Protein AF-A0A6L6LSS6-F1 (afdb_monomer_lite)

Sequence (219 aa):
MSYGFSMAFTPCNSFERALMIGAQCSDLLRKPENTKHLINDNLIFLPSLRYHDDVNPFSDGNWLHRFFTMRFVYWDSQKILGLVIDNPEANGLGEFFDHSIYFQNSTDQDYDIDVWPTSCPWFSEIVANHSSITVQGLLKKERWNGTTAKDMEENFLYYVRSDIYGDVYSGLCLNNWLYGEEDRTFRRFSMAALQSTEDLMMAERLARSMCREIEKPIS

pLDDT: mean 88.24, std 8.99, range [43.19, 97.81]

Organism: NCBI:txid1550024

Radius of gyration: 21.09 Å; chains: 1; bounding box: 54×42×57 Å

Structure (mmCIF, N/CA/C/O backbone):
data_AF-A0A6L6LSS6-F1
#
_entry.id   AF-A0A6L6LSS6-F1
#
loop_
_atom_site.group_PDB
_atom_site.id
_atom_site.type_symbol
_atom_site.label_atom_id
_atom_site.label_alt_id
_atom_site.label_comp_id
_atom_site.label_asym_id
_atom_site.label_entity_id
_atom_site.label_seq_id
_atom_site.pdbx_PDB_ins_code
_atom_site.Cartn_x
_atom_site.Cartn_y
_atom_site.Cartn_z
_atom_site.occupancy
_atom_site.B_iso_or_equiv
_atom_site.auth_seq_id
_atom_site.auth_comp_id
_atom_site.auth_asym_id
_atom_site.auth_atom_id
_atom_site.pdbx_PDB_model_num
ATOM 1 N N . MET A 1 1 ? 13.979 0.925 17.193 1.00 50.22 1 MET A N 1
ATOM 2 C CA . MET A 1 1 ? 13.982 1.579 15.867 1.00 50.22 1 MET A CA 1
ATOM 3 C C . MET A 1 1 ? 12.536 1.732 15.455 1.00 50.22 1 MET A C 1
ATOM 5 O O . MET A 1 1 ? 11.821 0.739 15.516 1.00 50.22 1 MET A O 1
ATOM 9 N N . SER A 1 2 ? 12.096 2.949 15.139 1.00 59.62 2 SER A N 1
ATOM 10 C CA . SER A 1 2 ? 10.761 3.161 14.589 1.00 59.62 2 SER A CA 1
ATOM 11 C C . SER A 1 2 ? 10.812 2.902 13.083 1.00 59.62 2 SER A C 1
ATOM 13 O O . SER A 1 2 ? 11.746 3.334 12.409 1.00 59.62 2 SER A O 1
ATOM 15 N N . TYR A 1 3 ? 9.851 2.144 12.573 1.00 79.06 3 TYR A N 1
ATOM 16 C CA . TYR A 1 3 ? 9.722 1.853 11.150 1.00 79.06 3 TYR A CA 1
ATOM 17 C C . TYR A 1 3 ? 8.477 2.562 10.641 1.00 79.06 3 TYR A C 1
ATOM 19 O O . TYR A 1 3 ? 7.406 2.429 11.237 1.00 79.06 3 TYR A O 1
ATOM 27 N N . GLY A 1 4 ? 8.662 3.338 9.578 1.00 85.88 4 GLY A N 1
ATOM 28 C CA . GLY A 1 4 ? 7.610 4.066 8.891 1.00 85.88 4 GLY A CA 1
ATOM 29 C C . GLY A 1 4 ? 7.465 3.584 7.454 1.00 85.88 4 GLY A C 1
ATOM 30 O O . GLY A 1 4 ? 8.465 3.242 6.820 1.00 85.88 4 GLY A O 1
ATOM 31 N N . PHE A 1 5 ? 6.241 3.535 6.946 1.00 91.81 5 PHE A N 1
ATOM 32 C CA . PHE A 1 5 ? 5.959 3.222 5.548 1.00 91.81 5 PHE A CA 1
ATOM 33 C C . PHE A 1 5 ? 4.662 3.887 5.105 1.00 91.81 5 PHE A C 1
ATOM 35 O O . PHE A 1 5 ? 3.740 4.027 5.902 1.00 91.81 5 PHE A O 1
ATOM 42 N N . SER A 1 6 ? 4.566 4.238 3.827 1.00 93.75 6 SER A N 1
ATOM 43 C CA . SER A 1 6 ? 3.328 4.752 3.245 1.00 93.75 6 SER A CA 1
ATOM 44 C C . SER A 1 6 ? 2.601 3.666 2.464 1.00 93.75 6 SER A C 1
ATOM 46 O O . SER A 1 6 ? 3.221 2.840 1.783 1.00 93.75 6 SER A O 1
ATOM 48 N N . MET A 1 7 ? 1.278 3.659 2.565 1.00 95.81 7 MET A N 1
ATOM 49 C CA . MET A 1 7 ? 0.423 2.739 1.831 1.00 95.81 7 MET A CA 1
ATOM 50 C C . MET A 1 7 ? -0.835 3.451 1.348 1.00 95.81 7 MET A C 1
ATOM 52 O O . MET A 1 7 ? -1.498 4.136 2.123 1.00 95.81 7 MET A O 1
ATOM 56 N N . ALA A 1 8 ? -1.173 3.263 0.078 1.00 96.25 8 ALA A N 1
ATOM 57 C CA . ALA A 1 8 ? -2.439 3.707 -0.487 1.00 96.25 8 ALA A CA 1
ATOM 58 C C . ALA A 1 8 ? -3.427 2.540 -0.549 1.00 96.25 8 ALA A C 1
ATOM 60 O O . ALA A 1 8 ? -3.018 1.394 -0.753 1.00 96.25 8 ALA A O 1
ATOM 61 N N . PHE A 1 9 ? -4.722 2.826 -0.403 1.00 96.50 9 PHE A N 1
ATOM 62 C CA . PHE A 1 9 ? -5.771 1.806 -0.357 1.00 96.50 9 PHE A CA 1
ATOM 63 C C . PHE A 1 9 ? -6.838 2.024 -1.420 1.00 96.50 9 PHE A C 1
ATOM 65 O O . PHE A 1 9 ? -7.148 3.152 -1.798 1.00 96.50 9 PHE A O 1
ATOM 72 N N . THR A 1 10 ? -7.425 0.922 -1.876 1.00 96.06 10 THR A N 1
ATOM 73 C CA . THR A 1 10 ? -8.558 0.929 -2.800 1.00 96.06 10 THR A CA 1
ATOM 74 C C . THR A 1 10 ? -9.500 -0.242 -2.497 1.00 96.06 10 THR A C 1
ATOM 76 O O . THR A 1 10 ? -9.030 -1.313 -2.080 1.00 96.06 10 THR A O 1
ATOM 79 N N . PRO A 1 11 ? -10.825 -0.088 -2.674 1.00 96.25 11 PRO A N 1
ATOM 80 C CA . PRO A 1 11 ? -11.763 -1.187 -2.486 1.00 96.25 11 PRO A CA 1
ATOM 81 C C . PRO A 1 11 ? -11.511 -2.301 -3.509 1.00 96.25 11 PRO A C 1
ATOM 83 O O . PRO A 1 11 ? -11.354 -2.069 -4.709 1.00 96.25 11 PRO A O 1
ATOM 86 N N . CYS A 1 12 ? -11.489 -3.545 -3.039 1.00 96.31 12 CYS A N 1
ATOM 87 C CA . CYS A 1 12 ? -11.184 -4.704 -3.862 1.00 96.31 12 CYS A CA 1
ATOM 88 C C . CYS A 1 12 ? -11.904 -5.968 -3.365 1.00 96.31 12 CYS A C 1
ATOM 90 O O . CYS A 1 12 ? -11.550 -6.583 -2.360 1.00 96.31 12 CYS A O 1
ATOM 92 N N . ASN A 1 13 ? -12.918 -6.401 -4.115 1.00 94.88 13 ASN A N 1
ATOM 93 C CA . ASN A 1 13 ? -13.834 -7.454 -3.663 1.00 94.88 13 ASN A CA 1
ATOM 94 C C . ASN A 1 13 ? -13.289 -8.886 -3.789 1.00 94.88 13 ASN A C 1
ATOM 96 O O . ASN A 1 13 ? -13.879 -9.813 -3.231 1.00 94.88 13 ASN A O 1
ATOM 100 N N . SER A 1 14 ? -12.195 -9.092 -4.524 1.00 96.81 14 SER A N 1
ATOM 101 C CA . SER A 1 14 ? -11.604 -10.419 -4.700 1.00 96.81 14 SER A CA 1
ATOM 102 C C . SER A 1 14 ? -10.109 -10.348 -4.992 1.00 96.81 14 SER A C 1
ATOM 104 O O . SER A 1 14 ? -9.596 -9.333 -5.472 1.00 96.81 14 SER A O 1
ATOM 106 N N . PHE A 1 15 ? -9.408 -11.455 -4.752 1.00 96.81 15 PHE A N 1
ATOM 107 C CA . PHE A 1 15 ? -7.982 -11.545 -5.049 1.00 96.81 15 PHE A CA 1
ATOM 108 C C . PHE A 1 15 ? -7.702 -11.478 -6.559 1.00 96.81 15 PHE A C 1
ATOM 110 O O . PHE A 1 15 ? -6.728 -10.867 -6.983 1.00 96.81 15 PHE A O 1
ATOM 117 N N . GLU A 1 16 ? -8.583 -12.023 -7.397 1.00 97.31 16 GLU A N 1
ATOM 118 C CA . GLU A 1 16 ? -8.488 -11.923 -8.857 1.00 97.31 16 GLU A CA 1
ATOM 119 C C . GLU A 1 16 ? -8.576 -10.465 -9.312 1.00 97.31 16 GLU A C 1
ATOM 121 O O . GLU A 1 16 ? -7.801 -10.031 -10.166 1.00 97.31 16 GLU A O 1
ATOM 126 N N . ARG A 1 17 ? -9.474 -9.675 -8.705 1.00 96.94 17 ARG A N 1
ATOM 127 C CA . ARG A 1 17 ? -9.537 -8.235 -8.966 1.00 96.94 17 ARG A CA 1
ATOM 128 C C . ARG A 1 17 ? -8.268 -7.529 -8.502 1.00 96.94 17 ARG A C 1
ATOM 130 O O . ARG A 1 17 ? -7.799 -6.655 -9.224 1.00 96.94 17 ARG A O 1
ATOM 137 N N . ALA A 1 18 ? -7.686 -7.935 -7.374 1.00 97.44 18 ALA A N 1
ATOM 138 C CA . ALA A 1 18 ? -6.421 -7.380 -6.899 1.00 97.44 18 ALA A CA 1
ATOM 139 C C . ALA A 1 18 ? -5.279 -7.627 -7.896 1.00 97.44 18 ALA A C 1
ATOM 141 O O . ALA A 1 18 ? -4.515 -6.711 -8.192 1.00 97.44 18 ALA A O 1
ATOM 142 N N . LEU A 1 19 ? -5.207 -8.830 -8.473 1.00 97.38 19 LEU A N 1
ATOM 143 C CA . LEU A 1 19 ? -4.235 -9.154 -9.517 1.00 97.38 19 LEU A CA 1
ATOM 144 C C . LEU A 1 19 ? -4.468 -8.332 -10.792 1.00 97.38 19 LEU A C 1
ATOM 146 O O . LEU A 1 19 ? -3.507 -7.836 -11.374 1.00 97.38 19 LEU A O 1
ATOM 150 N N . MET A 1 20 ? -5.725 -8.144 -11.208 1.00 96.88 20 MET A N 1
ATOM 151 C CA . MET A 1 20 ? -6.046 -7.292 -12.360 1.00 96.88 20 MET A CA 1
ATOM 152 C C . MET A 1 20 ? -5.626 -5.838 -12.131 1.00 96.88 20 MET A C 1
ATOM 154 O O . MET A 1 20 ? -5.004 -5.255 -13.012 1.00 96.88 20 MET A O 1
ATOM 158 N N . ILE A 1 21 ? -5.914 -5.269 -10.954 1.00 96.44 21 ILE A N 1
ATOM 159 C CA . ILE A 1 21 ? -5.475 -3.909 -10.601 1.00 96.44 21 ILE A CA 1
ATOM 160 C C . ILE A 1 21 ? -3.946 -3.834 -10.627 1.00 96.44 21 ILE A C 1
ATOM 162 O O . ILE A 1 21 ? -3.398 -2.940 -11.261 1.00 96.44 21 ILE A O 1
ATOM 166 N N . GLY A 1 22 ? -3.253 -4.804 -10.022 1.00 95.81 22 GLY A N 1
ATOM 167 C CA . GLY A 1 22 ? -1.791 -4.857 -10.045 1.00 95.81 22 GLY A CA 1
ATOM 168 C C . GLY A 1 22 ? -1.217 -4.855 -11.465 1.00 95.81 22 GLY A C 1
ATOM 169 O O . GLY A 1 22 ? -0.283 -4.106 -11.745 1.00 95.81 22 GLY A O 1
ATOM 170 N N . ALA A 1 23 ? -1.815 -5.626 -12.379 1.00 95.12 23 ALA A N 1
ATOM 171 C CA . ALA A 1 23 ? -1.394 -5.671 -13.777 1.00 95.12 23 ALA A CA 1
ATOM 172 C C . ALA A 1 23 ? -1.618 -4.322 -14.481 1.00 95.12 23 ALA A C 1
ATOM 174 O O . ALA A 1 23 ? -0.725 -3.835 -15.171 1.00 95.12 23 ALA A O 1
ATOM 175 N N . GLN A 1 24 ? -2.768 -3.681 -14.244 1.00 95.31 24 GLN A N 1
ATOM 176 C CA . GLN A 1 24 ? -3.072 -2.353 -14.785 1.00 95.31 24 GLN A CA 1
ATOM 177 C C . GLN A 1 24 ? -2.109 -1.282 -14.251 1.00 95.31 24 GLN A C 1
ATOM 179 O O . GLN A 1 24 ? -1.624 -0.456 -15.022 1.00 95.31 24 GLN A O 1
ATOM 184 N N . CYS A 1 25 ? -1.771 -1.313 -12.958 1.00 94.50 25 CYS A N 1
ATOM 185 C CA . CYS A 1 25 ? -0.764 -0.423 -12.381 1.00 94.50 25 CYS A CA 1
ATOM 186 C C . CYS A 1 25 ? 0.620 -0.648 -13.012 1.00 94.50 25 CYS A C 1
ATOM 188 O O . CYS A 1 25 ? 1.319 0.318 -13.312 1.00 94.50 25 CYS A O 1
ATOM 190 N N . SER A 1 26 ? 1.007 -1.904 -13.267 1.00 92.81 26 SER A N 1
ATOM 191 C CA . SER A 1 26 ? 2.261 -2.232 -13.961 1.00 92.81 26 SER A CA 1
ATOM 192 C C . SER A 1 26 ? 2.293 -1.665 -15.376 1.00 92.81 26 SER A C 1
ATOM 194 O O . SER A 1 26 ? 3.298 -1.076 -15.775 1.00 92.81 26 SER A O 1
ATOM 196 N N . ASP A 1 27 ? 1.190 -1.783 -16.115 1.00 92.25 27 ASP A N 1
ATOM 197 C CA . ASP A 1 27 ? 1.071 -1.211 -17.455 1.00 92.25 27 ASP A CA 1
ATOM 198 C C . ASP A 1 27 ? 1.152 0.318 -17.443 1.00 92.25 27 ASP A C 1
ATOM 200 O O . ASP A 1 27 ? 1.798 0.902 -18.315 1.00 92.25 27 ASP A O 1
ATOM 204 N N . LEU A 1 28 ? 0.546 0.972 -16.446 1.00 91.88 28 LEU A N 1
ATOM 205 C CA . LEU A 1 28 ? 0.633 2.421 -16.269 1.00 91.88 28 LEU A CA 1
ATOM 206 C C . LEU A 1 28 ? 2.057 2.879 -15.957 1.00 91.88 28 LEU A C 1
ATOM 208 O O . LEU A 1 28 ? 2.534 3.809 -16.605 1.00 91.88 28 LEU A O 1
ATOM 212 N N . LEU A 1 29 ? 2.756 2.233 -15.020 1.00 89.50 29 LEU A N 1
ATOM 213 C CA . LEU A 1 29 ? 4.139 2.593 -14.686 1.00 89.50 29 LEU A CA 1
ATOM 214 C C . LEU A 1 29 ? 5.097 2.402 -15.867 1.00 89.50 29 LEU A C 1
ATOM 216 O O . LEU A 1 29 ? 6.036 3.181 -16.035 1.00 89.50 29 LEU A O 1
ATOM 220 N N . ARG A 1 30 ? 4.845 1.393 -16.709 1.00 89.25 30 ARG A N 1
ATOM 221 C CA . ARG A 1 30 ? 5.647 1.101 -17.905 1.00 89.25 30 ARG A CA 1
ATOM 222 C C . ARG A 1 30 ? 5.476 2.136 -19.022 1.00 89.25 30 ARG A C 1
ATOM 224 O O . ARG A 1 30 ? 6.293 2.174 -19.942 1.00 89.25 30 ARG A O 1
ATOM 231 N N . LYS A 1 31 ? 4.443 2.986 -18.981 1.00 89.12 31 LYS A N 1
ATOM 232 C CA . LYS A 1 31 ? 4.289 4.042 -19.990 1.00 89.12 31 LYS A CA 1
ATOM 233 C C . LYS A 1 31 ? 5.531 4.950 -20.003 1.00 89.12 31 LYS A C 1
ATOM 235 O O . LYS A 1 31 ? 6.001 5.322 -18.924 1.00 89.12 31 LYS A O 1
ATOM 240 N N . PRO A 1 32 ? 6.066 5.327 -21.182 1.00 86.50 32 PRO A N 1
ATOM 241 C CA . PRO A 1 32 ? 7.323 6.071 -21.284 1.00 86.50 32 PRO A CA 1
ATOM 242 C C . PRO A 1 32 ? 7.372 7.348 -20.439 1.00 86.50 32 PRO A C 1
ATOM 244 O O . PRO A 1 32 ? 8.393 7.635 -19.821 1.00 86.50 32 PRO A O 1
ATOM 247 N N . GLU A 1 33 ? 6.274 8.098 -20.384 1.00 87.75 33 GLU A N 1
ATOM 248 C CA . GLU A 1 33 ? 6.127 9.318 -19.594 1.00 87.75 33 GLU A CA 1
ATOM 249 C C . GLU A 1 33 ? 6.259 9.064 -18.086 1.00 87.75 33 GLU A C 1
ATOM 251 O O . GLU A 1 33 ? 7.029 9.757 -17.418 1.00 87.75 33 GLU A O 1
ATOM 256 N N . ASN A 1 34 ? 5.604 8.020 -17.573 1.00 87.62 34 ASN A N 1
ATOM 257 C CA . ASN A 1 34 ? 5.630 7.655 -16.157 1.00 87.62 34 ASN A CA 1
ATOM 258 C C . ASN A 1 34 ? 6.984 7.060 -15.773 1.00 87.62 34 ASN A C 1
ATOM 260 O O . ASN A 1 34 ? 7.566 7.450 -14.768 1.00 87.62 34 ASN A O 1
ATOM 264 N N . THR A 1 35 ? 7.539 6.185 -16.617 1.00 88.31 35 THR A N 1
ATOM 265 C CA . THR A 1 35 ? 8.897 5.648 -16.446 1.00 88.31 35 THR A CA 1
ATOM 266 C C . THR A 1 35 ? 9.929 6.776 -16.398 1.00 88.31 35 THR A C 1
ATOM 268 O O . THR A 1 35 ? 10.804 6.781 -15.532 1.00 88.31 35 THR A O 1
ATOM 271 N N . LYS A 1 36 ? 9.820 7.761 -17.300 1.00 88.31 36 LYS A N 1
ATOM 272 C CA . LYS A 1 36 ? 10.711 8.925 -17.339 1.00 88.31 36 LYS A CA 1
ATOM 273 C C . LYS A 1 36 ? 10.612 9.750 -16.062 1.00 88.31 36 LYS A C 1
ATOM 275 O O . LYS A 1 36 ? 11.641 10.081 -15.480 1.00 88.31 36 LYS A O 1
ATOM 280 N N . HIS A 1 37 ? 9.395 10.083 -15.646 1.00 86.75 37 HIS A N 1
ATOM 281 C CA . HIS A 1 37 ? 9.162 10.870 -14.442 1.00 86.75 37 HIS A CA 1
ATOM 282 C C . HIS A 1 37 ? 9.681 10.151 -13.191 1.00 86.75 37 HIS A C 1
ATOM 284 O O . HIS A 1 37 ? 10.473 10.718 -12.443 1.00 86.75 37 HIS A O 1
ATOM 290 N N . LEU A 1 38 ? 9.350 8.867 -13.046 1.00 86.81 38 LEU A N 1
ATOM 291 C CA . LEU A 1 38 ? 9.743 8.038 -11.911 1.00 86.81 38 LEU A CA 1
ATOM 292 C C . LEU A 1 38 ? 11.270 7.927 -11.765 1.00 86.81 38 LEU A C 1
ATOM 294 O O . LEU A 1 38 ? 11.802 8.065 -10.661 1.00 86.81 38 LEU A O 1
ATOM 298 N N . ILE A 1 39 ? 11.987 7.708 -12.875 1.00 89.44 39 ILE A N 1
ATOM 299 C CA . ILE A 1 39 ? 13.457 7.676 -12.878 1.00 89.44 39 ILE A CA 1
ATOM 300 C C . ILE A 1 39 ? 14.026 9.048 -12.521 1.00 89.44 39 ILE A C 1
ATOM 302 O O . ILE A 1 39 ? 14.941 9.119 -11.707 1.00 89.44 39 ILE A O 1
ATOM 306 N N . ASN A 1 40 ? 13.495 10.125 -13.103 1.00 88.12 40 ASN A N 1
ATOM 307 C CA . ASN A 1 40 ? 13.983 11.481 -12.870 1.00 88.12 40 ASN A CA 1
ATOM 308 C C . ASN A 1 40 ? 13.881 11.890 -11.392 1.00 88.12 40 ASN A C 1
ATOM 310 O O . ASN A 1 40 ? 14.848 12.390 -10.823 1.00 88.12 40 ASN A O 1
ATOM 314 N N . ASP A 1 41 ? 12.747 11.609 -10.754 1.00 86.12 41 ASP A N 1
ATOM 315 C CA . ASP A 1 41 ? 12.493 11.979 -9.357 1.00 86.12 41 ASP A CA 1
ATOM 316 C C . ASP A 1 41 ? 13.384 11.216 -8.367 1.00 86.12 41 ASP A C 1
ATOM 318 O O . ASP A 1 41 ? 13.641 11.673 -7.254 1.00 86.12 41 ASP A O 1
ATOM 322 N N . ASN A 1 42 ? 13.905 10.061 -8.786 1.00 86.88 42 ASN A N 1
ATOM 323 C CA . ASN A 1 42 ? 14.712 9.175 -7.951 1.00 86.88 42 ASN A CA 1
ATOM 324 C C . ASN A 1 42 ? 16.154 9.049 -8.439 1.00 86.88 42 ASN A C 1
ATOM 326 O O . ASN A 1 42 ? 16.918 8.225 -7.933 1.00 86.88 42 ASN A O 1
ATOM 330 N N . LEU A 1 43 ? 16.544 9.888 -9.398 1.00 86.19 43 LEU A N 1
ATOM 331 C CA . LEU A 1 43 ? 17.816 9.783 -10.095 1.00 86.19 43 LEU A CA 1
ATOM 332 C C . LEU A 1 43 ? 19.004 9.916 -9.135 1.00 86.19 43 LEU A C 1
ATOM 334 O O . LEU A 1 43 ? 19.982 9.188 -9.262 1.00 86.19 43 LEU A O 1
ATOM 338 N N . ILE A 1 44 ? 18.887 10.760 -8.104 1.00 84.69 44 ILE A N 1
ATOM 339 C CA . ILE A 1 44 ? 19.915 10.937 -7.061 1.00 84.69 44 ILE A CA 1
ATOM 340 C C . ILE A 1 44 ? 20.215 9.655 -6.267 1.00 84.69 44 ILE A C 1
ATOM 342 O O . ILE A 1 44 ? 21.259 9.547 -5.625 1.00 84.69 44 ILE A O 1
ATOM 346 N N . PHE A 1 45 ? 19.295 8.686 -6.277 1.00 85.56 45 PHE A N 1
ATOM 347 C CA . PHE A 1 45 ? 19.448 7.405 -5.594 1.00 85.56 45 PHE A CA 1
ATOM 348 C C . PHE A 1 45 ? 19.995 6.306 -6.504 1.00 85.56 45 PHE A C 1
ATOM 350 O O . PHE A 1 45 ? 20.259 5.206 -6.011 1.00 85.56 45 PHE A O 1
ATOM 357 N N . LEU A 1 46 ? 20.186 6.593 -7.796 1.00 86.81 46 LEU A N 1
ATOM 358 C CA . LEU A 1 46 ? 20.787 5.661 -8.736 1.00 86.81 46 LEU A CA 1
ATOM 359 C C . LEU A 1 46 ? 22.201 5.294 -8.249 1.00 86.81 46 LEU A C 1
ATOM 361 O O . LEU A 1 46 ? 22.994 6.198 -7.967 1.00 86.81 46 LEU A O 1
ATOM 365 N N . PRO A 1 47 ? 22.543 3.997 -8.130 1.00 85.88 47 PRO A N 1
ATOM 366 C CA . PRO A 1 47 ? 23.819 3.578 -7.560 1.00 85.88 47 PRO A CA 1
ATOM 367 C C . PRO A 1 47 ? 25.034 4.229 -8.223 1.00 85.88 47 PRO A C 1
ATOM 369 O O . PRO A 1 47 ? 25.899 4.729 -7.504 1.00 85.88 47 PRO A O 1
ATOM 372 N N . SER A 1 48 ? 25.073 4.287 -9.559 1.00 82.50 48 SER A N 1
ATOM 373 C CA . SER A 1 48 ? 26.164 4.919 -10.318 1.00 82.50 48 SER A CA 1
ATOM 374 C C . SER A 1 48 ? 26.374 6.401 -10.000 1.00 82.50 48 SER A C 1
ATOM 376 O O . SER A 1 48 ? 27.515 6.855 -9.981 1.00 82.50 48 SER A O 1
ATOM 378 N N . LEU A 1 49 ? 25.307 7.142 -9.690 1.00 81.31 49 LEU A N 1
ATOM 379 C CA . LEU A 1 49 ? 25.403 8.538 -9.260 1.00 81.31 49 LEU A CA 1
ATOM 380 C C . LEU A 1 49 ? 25.753 8.665 -7.780 1.00 81.31 49 LEU A C 1
ATOM 382 O O . LEU A 1 49 ? 26.506 9.548 -7.399 1.00 81.31 49 LEU A O 1
ATOM 386 N N . ARG A 1 50 ? 25.208 7.798 -6.926 1.00 80.31 50 ARG A N 1
ATOM 387 C CA . ARG A 1 50 ? 25.363 7.932 -5.474 1.00 80.31 50 ARG A CA 1
ATOM 388 C C . ARG A 1 50 ? 26.737 7.501 -4.967 1.00 80.31 50 ARG A C 1
ATOM 390 O O . ARG A 1 50 ? 27.216 8.049 -3.977 1.00 80.31 50 ARG A O 1
ATOM 397 N N . TYR A 1 51 ? 27.327 6.484 -5.589 1.00 78.19 51 TYR A N 1
ATOM 398 C CA . TYR A 1 51 ? 28.538 5.832 -5.084 1.00 78.19 51 TYR A CA 1
ATOM 399 C C . TYR A 1 51 ? 29.754 5.978 -6.007 1.00 78.19 51 TYR A C 1
ATOM 401 O O . TYR A 1 51 ? 30.813 5.504 -5.612 1.00 78.19 51 TYR A O 1
ATOM 409 N N . HIS A 1 52 ? 29.602 6.637 -7.168 1.00 66.06 52 HIS A N 1
ATOM 410 C CA . HIS A 1 52 ? 30.603 7.043 -8.176 1.00 66.06 52 HIS A CA 1
ATOM 411 C C . HIS A 1 52 ? 31.670 6.004 -8.606 1.00 66.06 52 HIS A C 1
ATOM 413 O O . HIS A 1 52 ? 31.742 5.692 -9.792 1.00 66.06 52 HIS A O 1
ATOM 419 N N . ASP A 1 53 ? 32.462 5.438 -7.692 1.00 57.84 53 ASP A N 1
ATOM 420 C CA . ASP A 1 53 ? 33.716 4.735 -7.997 1.00 57.84 53 ASP A CA 1
ATOM 421 C C . ASP A 1 53 ? 33.707 3.205 -7.754 1.00 57.84 53 ASP A C 1
ATOM 423 O O . ASP A 1 53 ? 34.609 2.525 -8.234 1.00 57.84 53 ASP A O 1
ATOM 427 N N . ASP A 1 54 ? 32.686 2.625 -7.099 1.00 61.88 54 ASP A N 1
ATOM 428 C CA . ASP A 1 54 ? 32.666 1.188 -6.709 1.00 61.88 54 ASP A CA 1
ATOM 429 C C . ASP A 1 54 ? 31.409 0.409 -7.157 1.00 61.88 54 ASP A C 1
ATOM 431 O O . ASP A 1 54 ? 31.023 -0.630 -6.607 1.00 61.88 54 ASP A O 1
ATOM 435 N N . VAL A 1 55 ? 30.715 0.913 -8.173 1.00 64.56 55 VAL A N 1
ATOM 436 C CA . VAL A 1 55 ? 29.392 0.401 -8.536 1.00 64.56 55 VAL A CA 1
ATOM 437 C C . VAL A 1 55 ? 29.509 -0.755 -9.521 1.00 64.56 55 VAL A C 1
ATOM 439 O O . VAL A 1 55 ? 29.902 -0.586 -10.674 1.00 64.56 55 VAL A O 1
ATOM 442 N N . ASN A 1 56 ? 29.110 -1.950 -9.078 1.00 71.75 56 ASN A N 1
ATOM 443 C CA . ASN A 1 56 ? 28.957 -3.116 -9.947 1.00 71.75 56 ASN A CA 1
ATOM 444 C C . ASN A 1 56 ? 28.117 -2.731 -11.193 1.00 71.75 56 ASN A C 1
ATOM 446 O O . ASN A 1 56 ? 27.055 -2.130 -11.007 1.00 71.75 56 ASN A O 1
ATOM 450 N N . PRO A 1 57 ? 28.524 -3.104 -12.427 1.00 70.00 57 PRO A N 1
ATOM 451 C CA . PRO A 1 57 ? 27.811 -2.782 -13.670 1.00 70.00 57 PRO A CA 1
ATOM 452 C C . PRO A 1 57 ? 26.312 -3.121 -13.687 1.00 70.00 57 PRO A C 1
ATOM 454 O O . PRO A 1 57 ? 25.564 -2.528 -14.459 1.00 70.00 57 PRO A O 1
ATOM 457 N N . PHE A 1 58 ? 25.874 -4.060 -12.844 1.00 77.19 58 PHE A N 1
ATOM 458 C CA . PHE A 1 58 ? 24.481 -4.494 -12.718 1.00 77.19 58 PHE A CA 1
ATOM 459 C C . PHE A 1 58 ? 23.689 -3.749 -11.630 1.00 77.19 58 PHE A C 1
ATOM 461 O O . PHE A 1 58 ? 22.499 -4.005 -11.455 1.00 77.19 58 PHE A O 1
ATOM 468 N N . SER A 1 59 ? 24.322 -2.862 -10.857 1.00 84.12 59 SER A N 1
ATOM 469 C CA . SER A 1 59 ? 23.685 -2.188 -9.716 1.00 84.12 59 SER A CA 1
ATOM 470 C C . SER A 1 59 ? 22.520 -1.308 -10.146 1.00 84.12 59 SER A C 1
ATOM 472 O O . SER A 1 59 ? 21.464 -1.373 -9.523 1.00 84.12 59 SER A O 1
ATOM 474 N N . ASP A 1 60 ? 22.688 -0.539 -11.223 1.00 86.12 60 ASP A N 1
ATOM 475 C CA . ASP A 1 60 ? 21.641 0.341 -11.746 1.00 86.12 60 ASP A CA 1
ATOM 476 C C . ASP A 1 60 ? 20.449 -0.469 -12.262 1.00 86.12 60 ASP A C 1
ATOM 478 O O . ASP A 1 60 ? 19.312 -0.175 -11.908 1.00 86.12 60 ASP A O 1
ATOM 482 N N . GLY A 1 61 ? 20.699 -1.543 -13.019 1.00 85.88 61 GLY A N 1
ATOM 483 C CA . GLY A 1 61 ? 19.650 -2.447 -13.494 1.00 85.88 61 GLY A CA 1
ATOM 484 C C . GLY A 1 61 ? 18.902 -3.140 -12.352 1.00 85.88 61 GLY A C 1
ATOM 485 O O . GLY A 1 61 ? 17.674 -3.193 -12.350 1.00 85.88 61 GLY A O 1
ATOM 486 N N . ASN A 1 62 ? 19.616 -3.607 -11.323 1.00 87.12 62 ASN A N 1
ATOM 487 C CA . ASN A 1 62 ? 19.002 -4.189 -10.125 1.00 87.12 62 ASN A CA 1
ATOM 488 C C . ASN A 1 62 ? 18.180 -3.163 -9.337 1.00 87.12 62 ASN A C 1
ATOM 490 O O . ASN A 1 62 ? 17.118 -3.497 -8.806 1.00 87.12 62 ASN A O 1
ATOM 494 N N . TRP A 1 63 ? 18.676 -1.929 -9.243 1.00 89.81 63 TRP A N 1
ATOM 495 C CA . TRP A 1 63 ? 17.962 -0.827 -8.614 1.00 89.81 63 TRP A CA 1
ATOM 496 C C . TRP A 1 63 ? 16.681 -0.509 -9.386 1.00 89.81 63 TRP A C 1
ATOM 498 O O . TRP A 1 63 ? 15.612 -0.530 -8.783 1.00 89.81 63 TRP A O 1
ATOM 508 N N . LEU A 1 64 ? 16.761 -0.353 -10.712 1.00 90.44 64 LEU A N 1
ATOM 509 C CA . LEU A 1 64 ? 15.607 -0.130 -11.587 1.00 90.44 64 LEU A CA 1
ATOM 510 C C . LEU A 1 64 ? 14.585 -1.260 -11.458 1.00 90.44 64 LEU A C 1
ATOM 512 O O . LEU A 1 64 ? 13.417 -1.000 -11.199 1.00 90.44 64 LEU A O 1
ATOM 516 N N . HIS A 1 65 ? 15.008 -2.521 -11.547 1.00 89.69 65 HIS A N 1
ATOM 517 C CA . HIS A 1 65 ? 14.094 -3.652 -11.400 1.00 89.69 65 HIS A CA 1
ATOM 518 C C . HIS A 1 65 ? 13.356 -3.624 -10.053 1.00 89.69 65 HIS A C 1
ATOM 520 O O . HIS A 1 65 ? 12.139 -3.802 -10.002 1.00 89.69 65 HIS A O 1
ATOM 526 N N . ARG A 1 66 ? 14.068 -3.374 -8.945 1.00 87.25 66 ARG A N 1
ATOM 527 C CA . ARG A 1 66 ? 13.447 -3.254 -7.616 1.00 87.25 66 ARG A CA 1
ATOM 528 C C . ARG A 1 66 ? 12.501 -2.062 -7.533 1.00 87.25 66 ARG A C 1
ATOM 530 O O . ARG A 1 66 ? 11.437 -2.190 -6.940 1.00 87.25 66 ARG A O 1
ATOM 537 N N . PHE A 1 67 ? 12.883 -0.936 -8.121 1.00 86.44 67 PHE A N 1
ATOM 538 C CA . PHE A 1 67 ? 12.119 0.302 -8.066 1.00 86.44 67 PHE A CA 1
ATOM 539 C C . PHE A 1 67 ? 10.816 0.220 -8.868 1.00 86.44 67 PHE A C 1
ATOM 541 O O . PHE A 1 67 ? 9.775 0.686 -8.421 1.00 86.44 67 PHE A O 1
ATOM 548 N N . PHE A 1 68 ? 10.847 -0.489 -9.995 1.00 91.38 68 PHE A N 1
ATOM 549 C CA . PHE A 1 68 ? 9.676 -0.793 -10.815 1.00 91.38 68 PHE A CA 1
ATOM 550 C C . PHE A 1 68 ? 8.924 -2.057 -10.359 1.00 91.38 68 PHE A C 1
ATOM 552 O O . PHE A 1 68 ? 8.041 -2.540 -11.070 1.00 91.38 68 PHE A O 1
ATOM 559 N N . THR A 1 69 ? 9.249 -2.613 -9.188 1.00 92.94 69 THR A N 1
ATOM 560 C CA . THR A 1 69 ? 8.487 -3.708 -8.577 1.00 92.94 69 THR A CA 1
ATOM 561 C C . THR A 1 69 ? 7.554 -3.152 -7.510 1.00 92.94 69 THR A C 1
ATOM 563 O O . THR A 1 69 ? 7.974 -2.810 -6.404 1.00 92.94 69 THR A O 1
ATOM 566 N N . MET A 1 70 ? 6.261 -3.113 -7.817 1.00 93.88 70 MET A N 1
ATOM 567 C CA . MET A 1 70 ? 5.236 -2.709 -6.860 1.00 93.88 70 MET A CA 1
ATOM 568 C C . MET A 1 70 ? 4.924 -3.838 -5.888 1.00 93.88 70 MET A C 1
ATOM 570 O O . MET A 1 70 ? 4.866 -5.010 -6.271 1.00 93.88 70 MET A O 1
ATOM 574 N N . ARG A 1 71 ? 4.683 -3.470 -4.629 1.00 95.25 71 ARG A N 1
ATOM 575 C CA . ARG A 1 71 ? 4.353 -4.394 -3.541 1.00 95.25 71 ARG A CA 1
ATOM 576 C C . ARG A 1 71 ? 2.918 -4.159 -3.102 1.00 95.25 71 ARG A C 1
ATOM 578 O O . ARG A 1 71 ? 2.591 -3.077 -2.615 1.00 95.25 71 ARG A O 1
ATOM 585 N N . PHE A 1 72 ? 2.099 -5.188 -3.249 1.00 97.00 72 PHE A N 1
ATOM 586 C CA . PHE A 1 72 ? 0.685 -5.166 -2.924 1.00 97.00 72 PHE A CA 1
ATOM 587 C C . PHE A 1 72 ? 0.371 -6.076 -1.741 1.00 97.00 72 PHE A C 1
ATOM 589 O O . PHE A 1 72 ? 1.024 -7.101 -1.507 1.00 97.00 72 PHE A O 1
ATOM 596 N N . VAL A 1 73 ? -0.679 -5.706 -1.017 1.00 97.50 73 VAL A N 1
ATOM 597 C CA . VAL A 1 73 ? -1.222 -6.478 0.097 1.00 97.50 73 VAL A CA 1
ATOM 598 C C . VAL A 1 73 ? -2.733 -6.523 -0.044 1.00 97.50 73 VAL A C 1
ATOM 600 O O . VAL A 1 73 ? -3.385 -5.489 -0.133 1.00 97.50 73 VAL A O 1
ATOM 603 N N . TYR A 1 74 ? -3.295 -7.724 -0.104 1.00 97.81 74 TYR A N 1
ATOM 604 C CA . TYR A 1 74 ? -4.733 -7.925 -0.217 1.00 97.81 74 TYR A CA 1
ATOM 605 C C . TYR A 1 74 ? -5.310 -8.455 1.092 1.00 97.81 74 TYR A C 1
ATOM 607 O O . TYR A 1 74 ? -4.835 -9.475 1.594 1.00 97.81 74 TYR A O 1
ATOM 615 N N . TRP A 1 75 ? -6.360 -7.809 1.594 1.00 97.56 75 TRP A N 1
ATOM 616 C CA . TRP A 1 75 ? -7.092 -8.230 2.787 1.00 97.56 75 TRP A CA 1
ATOM 617 C C . TRP A 1 75 ? -8.472 -8.750 2.399 1.00 97.56 75 TRP A C 1
ATOM 619 O O . TRP A 1 75 ? -9.369 -7.980 2.047 1.00 97.56 75 TRP A O 1
ATOM 629 N N . ASP A 1 76 ? -8.644 -10.074 2.456 1.00 95.38 76 ASP A N 1
ATOM 630 C CA . ASP A 1 76 ? -9.863 -10.726 1.968 1.00 95.38 76 ASP A CA 1
ATOM 631 C C . ASP A 1 76 ? -11.089 -10.408 2.831 1.00 95.38 76 ASP A C 1
ATOM 633 O O . ASP A 1 76 ? -12.167 -10.182 2.285 1.00 95.38 76 ASP A O 1
ATOM 637 N N . SER A 1 77 ? -10.937 -10.336 4.156 1.00 94.94 77 SER A N 1
ATOM 638 C CA . SER A 1 77 ? -12.049 -10.032 5.067 1.00 94.94 77 SER A CA 1
ATOM 639 C C . SER A 1 77 ? -12.532 -8.588 4.918 1.00 94.94 77 SER A C 1
ATOM 641 O O . SER A 1 77 ? -13.731 -8.332 4.921 1.00 94.94 77 SER A O 1
ATOM 643 N N . GLN A 1 78 ? -11.597 -7.652 4.751 1.00 95.56 78 GLN A N 1
ATOM 644 C CA . GLN A 1 78 ? -11.863 -6.219 4.634 1.00 95.56 78 GLN A CA 1
ATOM 645 C C . GLN A 1 78 ? -12.221 -5.791 3.206 1.00 95.56 78 GLN A C 1
ATOM 647 O O . GLN A 1 78 ? -12.727 -4.689 3.013 1.00 95.56 78 GLN A O 1
ATOM 652 N N . LYS A 1 79 ? -11.968 -6.650 2.208 1.00 96.25 79 LYS A N 1
ATOM 653 C CA . LYS A 1 79 ? -12.185 -6.365 0.781 1.00 96.25 79 LYS A CA 1
ATOM 654 C C . LYS A 1 79 ? -11.453 -5.103 0.324 1.00 96.25 79 LYS A C 1
ATOM 656 O O . LYS A 1 79 ? -12.008 -4.265 -0.385 1.00 96.25 79 LYS A O 1
ATOM 661 N N . ILE A 1 80 ? -10.185 -4.984 0.715 1.00 97.12 80 ILE A N 1
ATOM 662 C CA . ILE A 1 80 ? -9.313 -3.869 0.334 1.00 97.12 80 ILE A CA 1
ATOM 663 C C . ILE A 1 80 ? -7.990 -4.367 -0.247 1.00 97.12 80 ILE A C 1
ATOM 665 O O . ILE A 1 80 ? -7.489 -5.444 0.091 1.00 97.12 80 ILE A O 1
ATOM 669 N N . LEU A 1 81 ? -7.417 -3.549 -1.122 1.00 97.81 81 LEU A N 1
ATOM 670 C CA . LEU A 1 81 ? -6.072 -3.705 -1.656 1.00 97.81 81 LEU A CA 1
ATOM 671 C C . LEU A 1 81 ? -5.222 -2.522 -1.197 1.00 97.81 81 LEU A C 1
ATOM 673 O O . LEU A 1 81 ? -5.599 -1.375 -1.418 1.00 97.81 81 LEU A O 1
ATOM 677 N N . GLY A 1 82 ? -4.076 -2.816 -0.592 1.00 97.44 82 GLY A N 1
ATOM 678 C CA . GLY A 1 82 ? -3.037 -1.845 -0.280 1.00 97.44 82 GLY A CA 1
ATOM 679 C C . GLY A 1 82 ? -1.883 -1.918 -1.272 1.00 97.44 82 GLY A C 1
ATOM 680 O O . GLY A 1 82 ? -1.476 -3.008 -1.686 1.00 97.44 82 GLY A O 1
ATOM 681 N N . LEU A 1 83 ? -1.336 -0.760 -1.619 1.00 96.81 83 LEU A N 1
ATOM 682 C CA . LEU A 1 83 ? -0.119 -0.596 -2.408 1.00 96.81 83 LEU A CA 1
ATOM 683 C C . LEU A 1 83 ? 0.895 0.202 -1.587 1.00 96.81 83 LEU A C 1
ATOM 685 O O . LEU A 1 83 ? 0.587 1.297 -1.127 1.00 96.81 83 LEU A O 1
ATOM 689 N N . VAL A 1 84 ? 2.107 -0.331 -1.415 1.00 94.56 84 VAL A N 1
ATOM 690 C CA . VAL A 1 84 ? 3.200 0.398 -0.753 1.00 94.56 84 VAL A CA 1
ATOM 691 C C . VAL A 1 84 ? 3.731 1.471 -1.697 1.00 94.56 84 VAL A C 1
ATOM 693 O O . VAL A 1 84 ? 4.461 1.155 -2.638 1.00 94.56 84 VAL A O 1
ATOM 696 N N . ILE A 1 85 ? 3.354 2.722 -1.447 1.00 91.19 85 ILE A N 1
ATOM 697 C CA . ILE A 1 85 ? 3.697 3.879 -2.276 1.00 91.19 85 ILE A CA 1
ATOM 698 C C . ILE A 1 85 ? 3.540 5.167 -1.465 1.00 91.19 85 ILE A C 1
ATOM 700 O O . ILE A 1 85 ? 2.633 5.260 -0.641 1.00 91.19 85 ILE A O 1
ATOM 704 N N . ASP A 1 86 ? 4.398 6.160 -1.700 1.00 87.06 86 ASP A N 1
ATOM 705 C CA . ASP A 1 86 ? 4.319 7.459 -1.012 1.00 87.06 86 ASP A CA 1
ATOM 706 C C . ASP A 1 86 ? 3.344 8.430 -1.688 1.00 87.06 86 ASP A C 1
ATOM 708 O O . ASP A 1 86 ? 2.596 9.120 -1.008 1.00 87.06 86 ASP A O 1
ATOM 712 N N . ASN A 1 87 ? 3.330 8.477 -3.022 1.00 87.50 87 ASN A N 1
ATOM 713 C CA . ASN A 1 87 ? 2.447 9.358 -3.782 1.00 87.50 87 ASN A CA 1
ATOM 714 C C . ASN A 1 87 ? 1.895 8.619 -5.017 1.00 87.50 87 ASN A C 1
ATOM 716 O O . ASN A 1 87 ? 2.630 8.439 -5.993 1.00 87.50 87 ASN A O 1
ATOM 720 N N . PRO A 1 88 ? 0.641 8.133 -4.991 1.00 89.31 88 PRO A N 1
ATOM 721 C CA . PRO A 1 88 ? 0.065 7.410 -6.118 1.00 89.31 88 PRO A CA 1
ATOM 722 C C . PRO A 1 88 ? -0.191 8.320 -7.324 1.00 89.31 88 PRO A C 1
ATOM 724 O O . PRO A 1 88 ? 0.036 7.891 -8.454 1.00 89.31 88 PRO A O 1
ATOM 727 N N . GLU A 1 89 ? -0.603 9.572 -7.109 1.00 87.56 89 GLU A N 1
ATOM 728 C CA . GLU A 1 89 ? -0.917 10.519 -8.184 1.00 87.56 89 GLU A CA 1
ATOM 729 C C . GLU A 1 89 ? 0.324 10.869 -9.012 1.00 87.56 89 GLU A C 1
ATOM 731 O O . GLU A 1 89 ? 0.305 10.712 -10.233 1.00 87.56 89 GLU A O 1
ATOM 736 N N . ALA A 1 90 ? 1.429 11.238 -8.353 1.00 83.12 90 ALA A N 1
ATOM 737 C CA . ALA A 1 90 ? 2.695 11.545 -9.026 1.00 83.12 90 ALA A CA 1
ATOM 738 C C . ALA A 1 90 ? 3.206 10.362 -9.865 1.00 83.12 90 ALA A C 1
ATOM 740 O O . ALA A 1 90 ? 3.777 10.542 -10.932 1.00 83.12 90 ALA A O 1
ATOM 741 N N . ASN A 1 91 ? 2.924 9.132 -9.438 1.00 81.75 91 ASN A N 1
ATOM 742 C CA . ASN A 1 91 ? 3.332 7.923 -10.152 1.00 81.75 91 ASN A CA 1
ATOM 743 C C . ASN A 1 91 ? 2.323 7.465 -11.221 1.00 81.75 91 ASN A C 1
ATOM 745 O O . ASN A 1 91 ? 2.446 6.364 -11.758 1.00 81.75 91 ASN A O 1
ATOM 749 N N . GLY A 1 92 ? 1.315 8.284 -11.538 1.00 85.62 92 GLY A N 1
ATOM 750 C CA . GLY A 1 92 ? 0.304 7.977 -12.550 1.00 85.62 92 GLY A CA 1
ATOM 751 C C . GLY A 1 92 ? -0.694 6.897 -12.125 1.00 85.62 92 GLY A C 1
ATOM 752 O O . GLY A 1 92 ? -1.335 6.295 -12.982 1.00 85.62 92 GLY A O 1
ATOM 753 N N . LEU A 1 93 ? -0.821 6.635 -10.821 1.00 90.19 93 LEU A N 1
ATOM 754 C CA . LEU A 1 93 ? -1.707 5.624 -10.232 1.00 90.19 93 LEU A CA 1
ATOM 755 C C . LEU A 1 93 ? -2.939 6.227 -9.534 1.00 90.19 93 LEU A C 1
ATOM 757 O O . LEU A 1 93 ? -3.724 5.482 -8.945 1.00 90.19 93 LEU A O 1
ATOM 761 N N . GLY A 1 94 ? -3.134 7.546 -9.648 1.00 88.62 94 GLY A N 1
ATOM 762 C CA . GLY A 1 94 ? -4.253 8.291 -9.050 1.00 88.62 94 GLY A CA 1
ATOM 763 C C . GLY A 1 94 ? -5.648 7.789 -9.450 1.00 88.62 94 GLY A C 1
ATOM 764 O O . GLY A 1 94 ? -6.609 7.957 -8.711 1.00 88.62 94 GLY A O 1
ATOM 765 N N . GLU A 1 95 ? -5.771 7.113 -10.599 1.00 89.25 95 GLU A N 1
ATOM 766 C CA . GLU A 1 95 ? -7.032 6.488 -11.031 1.00 89.25 95 GLU A CA 1
ATOM 767 C C . GLU A 1 95 ? -7.474 5.345 -10.099 1.00 89.25 95 GLU A C 1
ATOM 769 O O . GLU A 1 95 ? -8.668 5.101 -9.928 1.00 89.25 95 GLU A O 1
ATOM 774 N N . PHE A 1 96 ? -6.518 4.634 -9.494 1.00 91.12 96 PHE A N 1
ATOM 775 C CA . PHE A 1 96 ? -6.788 3.479 -8.635 1.00 91.12 96 PHE A CA 1
ATOM 776 C C . PHE A 1 96 ? -6.714 3.811 -7.149 1.00 91.12 96 PHE A C 1
ATOM 778 O O . PHE A 1 96 ? -7.418 3.191 -6.348 1.00 91.12 96 PHE A O 1
ATOM 785 N N . PHE A 1 97 ? -5.844 4.749 -6.789 1.00 93.19 97 PHE A N 1
ATOM 786 C CA . PHE A 1 97 ? -5.483 5.071 -5.419 1.00 93.19 97 PHE A CA 1
ATOM 787 C C . PHE A 1 97 ? -5.533 6.583 -5.231 1.00 93.19 97 PHE A C 1
ATOM 789 O O . PHE A 1 97 ? -4.832 7.300 -5.934 1.00 93.19 97 PHE A O 1
ATOM 796 N N . ASP A 1 98 ? -6.333 7.044 -4.273 1.00 88.44 98 ASP A N 1
ATOM 797 C CA . ASP A 1 98 ? -6.537 8.472 -4.007 1.00 88.44 98 ASP A CA 1
ATOM 798 C C . ASP A 1 98 ? -5.281 9.112 -3.393 1.00 88.44 98 ASP A C 1
ATOM 800 O O . ASP A 1 98 ? -4.558 9.865 -4.040 1.00 88.44 98 ASP A O 1
ATOM 804 N N . HIS A 1 99 ? -4.954 8.723 -2.163 1.00 92.00 99 HIS A N 1
ATOM 805 C CA . HIS A 1 99 ? -3.767 9.193 -1.463 1.00 92.00 99 HIS A CA 1
ATOM 806 C C . HIS A 1 99 ? -3.143 8.073 -0.624 1.00 92.00 99 HIS A C 1
ATOM 808 O O . HIS A 1 99 ? -3.747 7.019 -0.391 1.00 92.00 99 HIS A O 1
ATOM 814 N N . SER A 1 100 ? -1.907 8.299 -0.186 1.00 93.69 100 SER A N 1
ATOM 815 C CA . SER A 1 100 ? -1.199 7.387 0.709 1.00 93.69 100 SER A CA 1
ATOM 816 C C . SER A 1 100 ? -1.333 7.816 2.160 1.00 93.69 100 SER A C 1
ATOM 818 O O . SER A 1 100 ? -1.2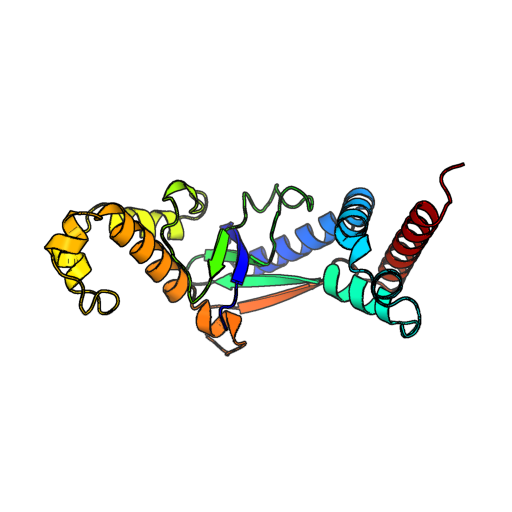35 8.997 2.486 1.00 93.69 100 SER A O 1
ATOM 820 N N . ILE A 1 101 ? -1.474 6.830 3.039 1.00 93.94 101 ILE A N 1
ATOM 821 C CA . ILE A 1 101 ? -1.431 7.002 4.487 1.00 93.94 101 ILE A CA 1
ATOM 822 C C . ILE A 1 101 ? -0.060 6.542 4.966 1.00 93.94 101 ILE A C 1
ATOM 824 O O . ILE A 1 101 ? 0.379 5.433 4.649 1.00 93.94 101 ILE A O 1
ATOM 828 N N . TYR A 1 102 ? 0.615 7.389 5.733 1.00 92.75 102 TYR A N 1
ATOM 829 C CA . TYR A 1 102 ? 1.855 7.023 6.402 1.00 92.75 102 TYR A CA 1
ATOM 830 C C . TYR A 1 102 ? 1.537 6.258 7.695 1.00 92.75 102 TYR A C 1
ATOM 832 O O . TYR A 1 102 ? 0.698 6.670 8.485 1.00 92.75 102 TYR A O 1
ATOM 840 N N . PHE A 1 103 ? 2.185 5.121 7.914 1.00 91.88 103 PHE A N 1
ATOM 841 C CA . PHE A 1 103 ? 2.065 4.318 9.126 1.00 91.88 103 PHE A CA 1
ATOM 842 C C . PHE A 1 103 ? 3.409 4.265 9.826 1.00 91.88 103 PHE A C 1
ATOM 844 O O . PHE A 1 103 ? 4.437 4.047 9.189 1.00 91.88 103 PHE A O 1
ATOM 851 N N . GLN A 1 104 ? 3.398 4.394 11.150 1.00 86.06 104 GLN A N 1
ATOM 852 C CA . GLN A 1 104 ? 4.585 4.269 11.981 1.00 86.06 104 GLN A CA 1
ATOM 853 C C . GLN A 1 104 ? 4.279 3.580 13.315 1.00 86.06 104 GLN A C 1
ATOM 855 O O . GLN A 1 104 ? 3.269 3.828 13.974 1.00 86.06 104 GLN A O 1
ATOM 860 N N . ASN A 1 105 ? 5.179 2.697 13.739 1.00 76.12 105 ASN A N 1
ATOM 861 C CA . ASN A 1 105 ? 4.985 1.832 14.906 1.00 76.12 105 ASN A CA 1
ATOM 862 C C . ASN A 1 105 ? 5.351 2.466 16.268 1.00 76.12 105 ASN A C 1
ATOM 864 O O . ASN A 1 105 ? 5.211 1.801 17.293 1.00 76.12 105 ASN A O 1
ATOM 868 N N . SER A 1 106 ? 5.888 3.692 16.320 1.00 69.19 106 SER A N 1
ATOM 869 C CA . SER A 1 106 ? 6.414 4.277 17.575 1.00 69.19 106 SER A CA 1
ATOM 870 C C . SER A 1 106 ? 6.426 5.813 17.620 1.00 69.19 106 SER A C 1
ATOM 872 O O . SER A 1 106 ? 7.279 6.394 18.289 1.00 69.19 106 SER A O 1
ATOM 874 N N . THR A 1 107 ? 5.536 6.486 16.893 1.00 69.19 107 THR A N 1
ATOM 875 C CA . THR A 1 107 ? 5.364 7.950 16.979 1.00 69.19 107 THR A CA 1
ATOM 876 C C . THR A 1 107 ? 3.956 8.292 17.410 1.00 69.19 107 THR A C 1
ATOM 878 O O . THR A 1 107 ? 3.135 7.397 17.603 1.00 69.19 107 THR A O 1
ATOM 881 N N . ASP A 1 108 ? 3.692 9.587 17.548 1.00 74.12 108 ASP A N 1
ATOM 882 C CA . ASP A 1 108 ? 2.336 10.072 17.702 1.00 74.12 108 ASP A CA 1
ATOM 883 C C . ASP A 1 108 ? 1.458 9.637 16.514 1.00 74.12 108 ASP A C 1
ATOM 885 O O . ASP A 1 108 ? 1.915 9.608 15.366 1.00 74.12 108 ASP A O 1
ATOM 889 N N . GLN A 1 109 ? 0.234 9.222 16.826 1.00 82.81 109 GLN A N 1
ATOM 890 C CA . GLN A 1 109 ? -0.714 8.554 15.926 1.00 82.81 109 GLN A CA 1
ATOM 891 C C . GLN A 1 109 ? -2.052 9.313 15.865 1.00 82.81 109 GLN A C 1
ATOM 893 O O . GLN A 1 109 ? -3.081 8.747 15.500 1.00 82.81 109 GLN A O 1
ATOM 898 N N . ASP A 1 110 ? -2.018 10.610 16.178 1.00 87.31 110 ASP A N 1
ATOM 899 C CA . ASP A 1 110 ? -3.137 11.556 16.108 1.00 87.31 110 ASP A CA 1
ATOM 900 C C . ASP A 1 110 ? -3.446 11.986 14.662 1.00 87.31 110 ASP A C 1
ATOM 902 O O . ASP A 1 110 ? -3.198 13.117 14.247 1.00 87.31 110 ASP A O 1
ATOM 906 N N . TYR A 1 111 ? -3.929 11.042 13.855 1.00 88.00 111 TYR A N 1
ATOM 907 C CA . TYR A 1 111 ? -4.244 11.283 12.448 1.00 88.00 111 TYR A CA 1
ATOM 908 C C . TYR A 1 111 ? -5.643 11.888 12.342 1.00 88.00 111 TYR A C 1
ATOM 910 O O . TYR A 1 111 ? -6.584 11.421 12.990 1.00 88.00 111 TYR A O 1
ATOM 918 N N . ASP A 1 112 ? -5.797 12.913 11.502 1.00 89.31 112 ASP A N 1
ATOM 919 C CA . ASP A 1 112 ? -7.109 13.490 11.224 1.00 89.31 112 ASP A CA 1
ATOM 920 C C . ASP A 1 112 ? -8.064 12.440 10.641 1.00 89.31 112 ASP A C 1
ATOM 922 O O . ASP A 1 112 ? -7.672 11.545 9.893 1.00 89.31 112 ASP A O 1
ATOM 926 N N . ILE A 1 113 ? -9.349 12.563 10.978 1.00 86.56 113 ILE A N 1
ATOM 927 C CA . ILE A 1 113 ? -10.385 11.606 10.562 1.00 86.56 113 ILE A CA 1
ATOM 928 C C . ILE A 1 113 ? -10.518 11.565 9.031 1.00 86.56 113 ILE A C 1
ATOM 930 O O . ILE A 1 113 ? -10.797 10.512 8.460 1.00 86.56 113 ILE A O 1
ATOM 934 N N . ASP A 1 114 ? -10.257 12.692 8.372 1.00 87.69 114 ASP A N 1
ATOM 935 C CA . ASP A 1 114 ? -10.379 12.843 6.922 1.00 87.69 114 ASP A CA 1
ATOM 936 C C . ASP A 1 114 ? -9.230 12.170 6.146 1.00 87.69 114 ASP A C 1
ATOM 938 O O . ASP A 1 114 ? -9.311 12.040 4.927 1.00 87.69 114 ASP A O 1
ATOM 942 N N . VAL A 1 115 ? -8.178 11.705 6.837 1.00 90.06 115 VAL A N 1
ATOM 943 C CA . VAL A 1 115 ? -7.066 10.940 6.237 1.00 90.06 115 VAL A CA 1
ATOM 944 C C . VAL A 1 115 ? -7.490 9.508 5.895 1.00 90.06 115 VAL A C 1
ATOM 946 O O . VAL A 1 115 ? -6.840 8.825 5.111 1.00 90.06 115 VAL A O 1
ATOM 949 N N . TRP A 1 116 ? -8.574 8.996 6.479 1.00 92.12 116 TRP A N 1
ATOM 950 C CA . TRP A 1 116 ? -9.002 7.626 6.212 1.00 92.12 116 TRP A CA 1
ATOM 951 C C . TRP A 1 116 ? -9.819 7.547 4.909 1.00 92.12 116 TRP A C 1
ATOM 953 O O . TRP A 1 116 ? -10.765 8.316 4.725 1.00 92.12 116 TRP A O 1
ATOM 963 N N . PRO A 1 117 ? -9.519 6.597 4.002 1.00 90.06 117 PRO A N 1
ATOM 964 C CA . PRO A 1 117 ? -10.135 6.539 2.681 1.00 90.06 117 PRO A CA 1
ATOM 965 C C . PRO A 1 117 ? -11.619 6.175 2.778 1.00 90.06 117 PRO A C 1
ATOM 967 O O . PRO A 1 117 ? -11.991 5.023 3.009 1.00 90.06 117 PRO A O 1
ATOM 970 N N . THR A 1 118 ? -12.484 7.160 2.537 1.00 87.88 118 THR A N 1
ATOM 971 C CA . THR A 1 118 ? -13.952 7.011 2.580 1.00 87.88 118 THR A CA 1
ATOM 972 C C . THR A 1 118 ? -14.508 6.135 1.456 1.00 87.88 118 THR A C 1
ATOM 974 O O . THR A 1 118 ? -15.613 5.606 1.562 1.00 87.88 118 THR A O 1
ATOM 977 N N . SER A 1 119 ? -13.731 5.926 0.390 1.00 87.75 119 SER A N 1
ATOM 978 C CA . SER A 1 119 ? -14.050 4.995 -0.698 1.00 87.75 119 SER A CA 1
ATOM 979 C C . SER A 1 119 ? -14.033 3.526 -0.259 1.00 87.75 119 SER A C 1
ATOM 981 O O . SER A 1 119 ? -14.614 2.674 -0.933 1.00 87.75 119 SER A O 1
ATOM 983 N N . CYS A 1 120 ? -13.376 3.220 0.862 1.00 91.25 120 CYS A N 1
ATOM 984 C CA . CYS A 1 120 ? -13.251 1.880 1.413 1.00 91.25 120 CYS A CA 1
ATOM 985 C C . CYS A 1 120 ? -14.211 1.710 2.608 1.00 91.25 120 CYS A C 1
ATOM 987 O O . CYS A 1 120 ? -13.935 2.249 3.683 1.00 91.25 120 CYS A O 1
ATOM 989 N N . PRO A 1 121 ? -15.292 0.909 2.484 1.00 91.69 121 PRO A N 1
ATOM 990 C CA . PRO A 1 121 ? -16.315 0.790 3.530 1.00 91.69 121 PRO A CA 1
ATOM 991 C C . PRO A 1 121 ? -15.774 0.392 4.907 1.00 91.69 121 PRO A C 1
ATOM 993 O O . PRO A 1 121 ? -16.260 0.880 5.922 1.00 91.69 121 PRO A O 1
ATOM 996 N N . TRP A 1 122 ? -14.738 -0.451 4.941 1.00 94.69 122 TRP A N 1
ATOM 997 C CA . TRP A 1 122 ? -14.121 -0.911 6.183 1.00 94.69 122 TRP A CA 1
ATOM 998 C C . TRP A 1 122 ? -13.506 0.229 7.013 1.00 94.69 122 TRP A C 1
ATOM 1000 O O . TRP A 1 122 ? -13.670 0.262 8.231 1.00 94.69 122 TRP A O 1
ATOM 1010 N N . PHE A 1 123 ? -12.856 1.207 6.372 1.00 93.81 123 PHE A N 1
ATOM 1011 C CA . PHE A 1 123 ? -12.311 2.368 7.084 1.00 93.81 123 PHE A CA 1
ATOM 1012 C C . PHE A 1 123 ? -13.433 3.256 7.627 1.00 93.81 123 PHE A C 1
ATOM 1014 O O . PHE A 1 123 ? -13.378 3.690 8.777 1.00 93.81 123 PHE A O 1
ATOM 1021 N N . SER A 1 124 ? -14.484 3.480 6.831 1.00 92.88 124 SER A N 1
ATOM 1022 C CA . SER A 1 124 ? -15.657 4.243 7.271 1.00 92.88 124 SER A CA 1
ATOM 1023 C C . SER A 1 124 ? -16.367 3.589 8.457 1.00 92.88 124 SER A C 1
ATOM 1025 O O . SER A 1 124 ? -16.813 4.294 9.358 1.00 92.88 124 SER A O 1
ATOM 1027 N N . GLU A 1 125 ? -16.440 2.257 8.494 1.00 93.12 125 GLU A N 1
ATOM 1028 C CA . GLU A 1 125 ? -16.998 1.509 9.623 1.00 93.12 125 GLU A CA 1
ATOM 1029 C C . GLU A 1 125 ? -16.173 1.708 10.902 1.00 93.12 125 GLU A C 1
ATOM 1031 O O . GLU A 1 125 ? -16.741 1.984 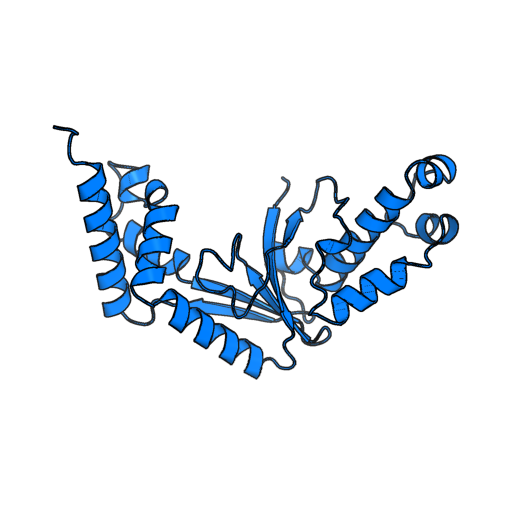11.958 1.00 93.12 125 GLU A O 1
ATOM 1036 N N . ILE A 1 126 ? -14.838 1.652 10.817 1.00 92.81 126 ILE A N 1
ATOM 1037 C CA . ILE A 1 126 ? -13.967 1.924 11.972 1.00 92.81 126 ILE A CA 1
ATOM 1038 C C . 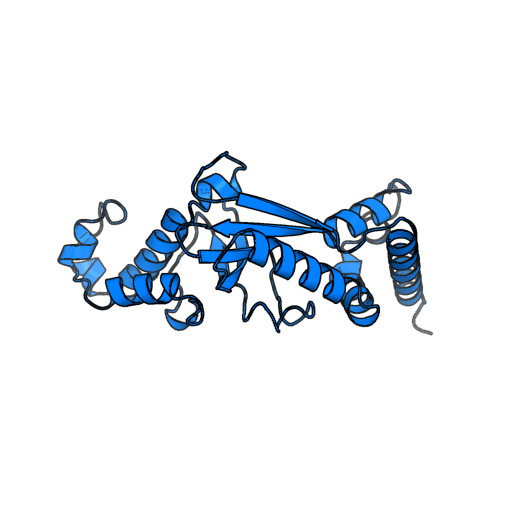ILE A 1 126 ? -14.194 3.341 12.494 1.00 92.81 126 ILE A C 1
ATOM 1040 O O . ILE A 1 126 ? -14.409 3.521 13.693 1.00 92.81 126 ILE A O 1
ATOM 1044 N N . VAL A 1 127 ? -14.189 4.345 11.615 1.00 92.75 127 VAL A N 1
ATOM 1045 C CA . VAL A 1 127 ? -14.432 5.740 12.009 1.00 92.75 127 VAL A CA 1
ATOM 1046 C C . VAL A 1 127 ? -15.814 5.890 12.656 1.00 92.75 127 VAL A C 1
ATOM 1048 O O . VAL A 1 127 ? -15.942 6.508 13.715 1.00 92.75 127 VAL A O 1
ATOM 1051 N N . ALA A 1 128 ? -16.848 5.271 12.079 1.00 91.19 128 ALA A N 1
ATOM 1052 C CA . ALA A 1 128 ? -18.204 5.304 12.620 1.00 91.19 128 ALA A CA 1
ATOM 1053 C C . ALA A 1 128 ? -18.292 4.663 14.014 1.00 91.19 128 ALA A C 1
ATOM 1055 O O . ALA A 1 128 ? -18.926 5.234 14.903 1.00 91.19 128 ALA A O 1
ATOM 1056 N N . ASN A 1 129 ? -17.604 3.544 14.251 1.00 90.19 129 ASN A N 1
ATOM 1057 C CA . ASN A 1 129 ? -17.571 2.874 15.556 1.00 90.19 129 ASN A CA 1
ATOM 1058 C C . ASN A 1 129 ? -16.971 3.755 16.665 1.00 90.19 129 ASN A C 1
ATOM 1060 O O . ASN A 1 129 ? -17.349 3.631 17.832 1.00 90.19 129 ASN A O 1
ATOM 1064 N N . HIS A 1 130 ? -16.083 4.682 16.305 1.00 88.50 130 HIS A N 1
ATOM 1065 C CA . HIS A 1 130 ? -15.468 5.616 17.247 1.00 88.50 130 HIS A CA 1
ATOM 1066 C C . HIS A 1 130 ? -16.272 6.909 17.435 1.00 88.50 130 HIS A C 1
ATOM 1068 O O . HIS A 1 130 ? -16.040 7.628 18.404 1.00 88.50 130 HIS A O 1
ATOM 1074 N N . SER A 1 131 ? -17.267 7.188 16.585 1.00 84.50 131 SER A N 1
ATOM 1075 C CA . SER A 1 131 ? -18.105 8.393 16.703 1.00 84.50 131 SER A CA 1
ATOM 1076 C C . SER A 1 131 ? -18.933 8.443 17.996 1.00 84.50 131 SER A C 1
ATOM 1078 O O . SER A 1 131 ? -19.245 9.522 18.494 1.00 84.50 131 SER A O 1
ATOM 1080 N N . SER A 1 132 ? -19.259 7.279 18.566 1.00 83.88 132 SER A N 1
ATOM 1081 C CA . SER A 1 132 ? -20.027 7.142 19.808 1.00 83.88 132 SER A CA 1
ATOM 1082 C C . SER A 1 132 ? -19.189 6.683 21.003 1.00 83.88 132 SER A C 1
ATOM 1084 O O . SER A 1 132 ? -19.751 6.293 22.031 1.00 83.88 132 SER A O 1
ATOM 1086 N N . ILE A 1 133 ? -17.857 6.653 20.881 1.00 89.38 133 ILE A N 1
ATOM 1087 C CA . ILE A 1 133 ? -17.010 6.189 21.979 1.00 89.38 133 ILE A CA 1
ATOM 1088 C C . ILE A 1 133 ? -17.052 7.194 23.133 1.00 89.38 133 ILE A C 1
ATOM 1090 O O . ILE A 1 133 ? -17.154 8.401 22.938 1.00 89.38 133 ILE A O 1
ATOM 1094 N N . THR A 1 134 ? -17.008 6.693 24.364 1.00 90.44 134 THR A N 1
ATOM 1095 C CA . THR A 1 134 ? -16.975 7.532 25.568 1.00 90.44 134 THR A CA 1
ATOM 1096 C C . THR A 1 134 ? -15.614 7.418 26.236 1.00 90.44 134 THR A C 1
ATOM 1098 O O . THR A 1 134 ? -14.918 6.420 26.051 1.00 90.44 134 THR A O 1
ATOM 1101 N N . VAL A 1 135 ? -15.264 8.387 27.086 1.00 88.62 135 VAL A N 1
ATOM 1102 C CA . VAL A 1 135 ? -14.058 8.331 27.938 1.00 88.62 135 VAL A CA 1
ATOM 1103 C C . VAL A 1 135 ? -13.993 7.007 28.709 1.00 88.62 135 VAL A C 1
ATOM 1105 O O . VAL A 1 135 ? -12.976 6.325 28.711 1.00 88.62 135 VAL A O 1
ATOM 1108 N N . GLN A 1 136 ? -15.115 6.572 29.288 1.00 87.31 136 GLN A N 1
ATOM 1109 C CA . GLN A 1 136 ? -15.197 5.295 30.007 1.00 87.31 136 GLN A CA 1
ATOM 1110 C C . GLN A 1 136 ? -15.037 4.070 29.095 1.00 87.31 136 GLN A C 1
ATOM 1112 O O . GLN A 1 136 ? -14.643 3.005 29.565 1.00 87.31 136 GLN A O 1
ATOM 1117 N N . GLY A 1 137 ? -15.372 4.190 27.809 1.00 87.56 137 GLY A N 1
ATOM 1118 C CA . GLY A 1 137 ? -15.115 3.156 26.808 1.00 87.56 137 GLY A CA 1
ATOM 1119 C C . GLY A 1 137 ? -13.629 3.053 26.470 1.00 87.56 137 GLY A C 1
ATOM 1120 O O . GLY A 1 137 ? -13.076 1.958 26.493 1.00 87.56 137 GLY A O 1
ATOM 1121 N N . LEU A 1 138 ? -12.979 4.193 26.235 1.00 88.06 138 LEU A N 1
ATOM 1122 C CA . LEU A 1 138 ? -11.549 4.274 25.932 1.00 88.06 138 LEU A CA 1
ATOM 1123 C C . LEU A 1 138 ? -10.681 3.803 27.108 1.00 88.06 138 LEU A C 1
ATOM 1125 O O . LEU A 1 138 ? -9.785 2.993 26.905 1.00 88.06 138 LEU A O 1
ATOM 1129 N N . LEU A 1 139 ? -10.986 4.209 28.346 1.00 88.75 139 LEU A N 1
ATOM 1130 C CA . LEU A 1 139 ? -10.239 3.789 29.546 1.00 88.75 139 LEU A CA 1
ATOM 1131 C C . LEU A 1 139 ? -10.245 2.273 29.794 1.00 88.75 139 LEU A C 1
ATOM 1133 O O . LEU A 1 139 ? -9.414 1.771 30.545 1.00 88.75 139 LEU A O 1
ATOM 1137 N N . LYS A 1 140 ? -11.188 1.535 29.198 1.00 88.94 140 LYS A N 1
ATOM 1138 C CA . LYS A 1 140 ? -11.233 0.068 29.287 1.00 88.94 140 LYS A CA 1
ATOM 1139 C C . LYS A 1 140 ? -10.304 -0.619 28.287 1.00 88.94 140 LYS A C 1
ATOM 1141 O O . LYS A 1 140 ? -10.073 -1.817 28.431 1.00 88.94 140 LYS A O 1
ATOM 1146 N N . LYS A 1 141 ? -9.814 0.088 27.264 1.00 87.94 141 LYS A N 1
ATOM 1147 C CA . LYS A 1 141 ? -8.892 -0.478 26.276 1.00 87.94 141 LYS A CA 1
ATOM 1148 C C . LYS A 1 141 ? -7.490 -0.560 26.885 1.00 87.94 141 LYS A C 1
ATOM 1150 O O . LYS A 1 141 ? -6.974 0.426 27.401 1.00 87.94 141 LYS A O 1
ATOM 1155 N N . GLU A 1 142 ? -6.842 -1.720 26.755 1.00 85.19 142 GLU A N 1
ATOM 1156 C CA . GLU A 1 142 ? -5.501 -1.977 27.315 1.00 85.19 142 GLU A CA 1
ATOM 1157 C C . GLU A 1 142 ? -4.443 -0.967 26.851 1.00 85.19 142 GLU A C 1
ATOM 1159 O O . GLU A 1 142 ? -3.508 -0.651 27.586 1.00 85.19 142 GLU A O 1
ATOM 1164 N N . ARG A 1 143 ? -4.621 -0.424 25.643 1.00 84.06 143 ARG A N 1
ATOM 1165 C CA . ARG A 1 143 ? -3.771 0.614 25.056 1.00 84.06 143 ARG A CA 1
ATOM 1166 C C . ARG A 1 143 ? -3.631 1.858 25.939 1.00 84.06 143 ARG A C 1
ATOM 1168 O O . ARG A 1 143 ? -2.585 2.498 25.910 1.00 84.06 143 ARG A O 1
ATOM 1175 N N . TRP A 1 144 ? -4.666 2.191 26.705 1.00 88.50 144 TRP A N 1
ATOM 1176 C CA . TRP A 1 144 ? -4.734 3.396 27.535 1.00 88.50 144 TRP A CA 1
ATOM 1177 C C . TRP A 1 144 ? -4.521 3.093 29.024 1.00 88.50 144 TRP A C 1
ATOM 1179 O O . TRP A 1 144 ? -4.849 3.906 29.890 1.00 88.50 144 TRP A O 1
ATOM 1189 N N . ASN A 1 145 ? -3.953 1.924 29.342 1.00 84.69 145 ASN A N 1
ATOM 1190 C CA . ASN A 1 145 ? -3.588 1.571 30.708 1.00 84.69 145 ASN A CA 1
ATOM 1191 C C . ASN A 1 145 ? -2.609 2.603 31.287 1.00 84.69 145 ASN A C 1
ATOM 1193 O O . ASN A 1 145 ? -1.503 2.786 30.782 1.00 84.69 145 ASN A O 1
ATOM 1197 N N . GLY A 1 146 ? -3.012 3.248 32.383 1.00 83.12 146 GLY A N 1
ATOM 1198 C CA . GLY A 1 146 ? -2.229 4.293 33.051 1.00 83.12 146 GLY A CA 1
ATOM 1199 C C . GLY A 1 146 ? -2.656 5.725 32.716 1.00 83.12 146 GLY A C 1
ATOM 1200 O O . GLY A 1 146 ? -2.206 6.644 33.394 1.00 83.12 146 GLY A O 1
ATOM 1201 N N . THR A 1 147 ? -3.556 5.924 31.749 1.00 88.88 147 THR A N 1
ATOM 1202 C CA . THR A 1 147 ? -4.190 7.222 31.480 1.00 88.88 147 THR A CA 1
ATOM 1203 C C . THR A 1 147 ? -5.319 7.485 32.477 1.00 88.88 147 THR A C 1
ATOM 1205 O O . THR A 1 147 ? -6.103 6.586 32.791 1.00 88.88 147 THR A O 1
ATOM 1208 N N . THR A 1 148 ? -5.436 8.716 32.985 1.00 88.25 148 THR A N 1
ATOM 1209 C CA . THR A 1 148 ? -6.559 9.090 33.855 1.00 88.25 148 THR A CA 1
ATOM 1210 C C . THR A 1 148 ? -7.750 9.605 33.046 1.00 88.25 148 THR A C 1
ATOM 1212 O O . THR A 1 148 ? -7.596 10.124 31.941 1.00 88.25 148 THR A O 1
ATOM 1215 N N . ALA A 1 149 ? -8.958 9.514 33.612 1.00 88.88 149 ALA A N 1
ATOM 1216 C CA . ALA A 1 149 ? -10.155 10.085 32.986 1.00 88.88 149 ALA A CA 1
ATOM 1217 C C . ALA A 1 149 ? -9.997 11.582 32.689 1.00 88.88 149 ALA A C 1
ATOM 1219 O O . ALA A 1 149 ? -10.430 12.043 31.641 1.00 88.88 149 ALA A O 1
ATOM 1220 N N . LYS A 1 150 ? -9.314 12.314 33.575 1.00 89.56 150 LYS A N 1
ATOM 1221 C CA . LYS A 1 150 ? -9.074 13.746 33.421 1.00 89.56 150 LYS A CA 1
ATOM 1222 C C . LYS A 1 150 ? -8.178 14.048 32.216 1.00 89.56 150 LYS A C 1
ATOM 1224 O O . LYS A 1 150 ? -8.540 14.886 31.399 1.00 89.56 150 LYS A O 1
ATOM 1229 N N . ASP A 1 151 ? -7.062 13.332 32.069 1.00 88.25 151 ASP A N 1
ATOM 1230 C CA . ASP A 1 151 ? -6.145 13.527 30.932 1.00 88.25 151 ASP A CA 1
ATOM 1231 C C . ASP A 1 151 ? -6.846 13.239 29.595 1.00 88.25 151 ASP A C 1
ATOM 1233 O O . ASP A 1 151 ? -6.594 13.899 28.584 1.00 88.25 151 ASP A O 1
ATOM 1237 N N . MET A 1 152 ? -7.744 12.248 29.604 1.00 90.56 152 MET A N 1
ATOM 1238 C CA . MET A 1 152 ? -8.532 11.846 28.445 1.00 90.56 152 MET A CA 1
ATOM 1239 C C . MET A 1 152 ? -9.662 12.816 28.115 1.00 90.56 152 MET A C 1
ATOM 1241 O O . MET A 1 152 ? -9.921 13.049 26.942 1.00 90.56 152 MET A O 1
ATOM 1245 N N . GLU A 1 153 ? -10.313 13.407 29.112 1.00 91.25 153 GLU A N 1
ATOM 1246 C CA . GLU A 1 153 ? -11.303 14.467 28.903 1.00 91.25 153 GLU A CA 1
ATOM 1247 C C . GLU A 1 153 ? -10.661 15.726 28.310 1.00 91.25 153 GLU A C 1
ATOM 1249 O O . GLU A 1 153 ? -11.214 16.313 27.381 1.00 91.25 153 GLU A O 1
ATOM 1254 N N . GLU A 1 154 ? -9.473 16.107 28.792 1.00 92.06 154 GLU A N 1
ATOM 1255 C CA . GLU A 1 154 ? -8.741 17.283 28.303 1.00 92.06 154 GLU A CA 1
ATOM 1256 C C . GLU A 1 154 ? -8.297 17.139 26.838 1.00 92.06 154 GLU A C 1
ATOM 1258 O O . GLU A 1 154 ? -8.287 18.127 26.106 1.00 92.06 154 GLU A O 1
ATOM 1263 N N . ASN A 1 155 ? -7.986 15.917 26.385 1.00 90.75 155 ASN A N 1
ATOM 1264 C CA . ASN A 1 155 ? -7.518 15.641 25.021 1.00 90.75 155 ASN A CA 1
ATOM 1265 C C . ASN A 1 155 ? -8.374 14.583 24.308 1.00 90.75 155 ASN A C 1
ATOM 1267 O O . ASN A 1 155 ? -7.856 13.727 23.599 1.00 90.75 155 ASN A O 1
ATOM 1271 N N . PHE A 1 156 ? -9.695 14.613 24.482 1.00 90.31 156 PHE A N 1
ATOM 1272 C CA . PHE A 1 156 ? -10.569 13.523 24.029 1.00 90.31 156 PHE A CA 1
ATOM 1273 C C . PHE A 1 156 ? -10.396 13.148 22.547 1.00 90.31 156 PHE A C 1
ATOM 1275 O O . PHE A 1 156 ? -10.278 11.968 22.219 1.00 90.31 156 PHE A O 1
ATOM 1282 N N . LEU A 1 157 ? -10.303 14.142 21.656 1.00 91.12 157 LEU A N 1
ATOM 1283 C CA . LEU A 1 157 ? -10.124 13.909 20.218 1.00 91.12 157 LEU A CA 1
ATOM 1284 C C . LEU A 1 157 ? -8.811 13.191 19.884 1.00 91.12 157 LEU A C 1
ATOM 1286 O O . LEU A 1 157 ? -8.815 12.310 19.028 1.00 91.12 157 LEU A O 1
ATOM 1290 N N . TYR A 1 158 ? -7.725 13.521 20.586 1.00 91.25 158 TYR A N 1
ATOM 1291 C CA . TYR A 1 158 ? -6.424 12.870 20.427 1.00 91.25 158 TYR A CA 1
ATOM 1292 C C . TYR A 1 158 ? -6.524 11.363 20.684 1.00 91.25 158 TYR A C 1
ATOM 1294 O O . TYR A 1 158 ? -6.058 10.544 19.889 1.00 91.25 158 TYR A O 1
ATOM 1302 N N . TYR A 1 159 ? -7.182 10.991 21.787 1.00 91.06 159 TYR A N 1
ATOM 1303 C CA . TYR A 1 159 ? -7.363 9.589 22.149 1.00 91.06 159 TYR A CA 1
ATOM 1304 C C . TYR A 1 159 ? -8.240 8.867 21.134 1.00 91.06 159 TYR A C 1
ATOM 1306 O O . TYR A 1 159 ? -7.885 7.769 20.725 1.00 91.06 159 TYR A O 1
ATOM 1314 N N . VAL A 1 160 ? -9.328 9.490 20.672 1.00 91.62 160 VAL A N 1
ATOM 1315 C CA . VAL A 1 160 ? -10.198 8.917 19.632 1.00 91.62 160 VAL A CA 1
ATOM 1316 C C . VAL A 1 160 ? -9.426 8.656 18.336 1.00 91.62 160 VAL A C 1
ATOM 1318 O O . VAL A 1 160 ? -9.489 7.554 17.799 1.00 91.62 160 VAL A O 1
ATOM 1321 N N . ARG A 1 161 ? -8.668 9.637 17.839 1.00 93.38 161 ARG A N 1
ATOM 1322 C CA . ARG A 1 161 ? -7.897 9.515 16.590 1.00 93.38 161 ARG A CA 1
ATOM 1323 C C . ARG A 1 161 ? -6.783 8.479 16.692 1.00 93.38 161 ARG A C 1
ATOM 1325 O O . ARG A 1 161 ? -6.649 7.623 15.818 1.00 93.38 161 ARG A O 1
ATOM 1332 N N . SER A 1 162 ? -6.051 8.493 17.802 1.00 91.88 162 SER A N 1
ATOM 1333 C CA . SER A 1 162 ? -5.027 7.487 18.088 1.00 91.88 162 SER A CA 1
ATOM 1334 C C . SER A 1 162 ? -5.616 6.078 18.175 1.00 91.88 162 SER A C 1
ATOM 1336 O O . SER A 1 162 ? -4.995 5.110 17.733 1.00 91.88 162 SER A O 1
ATOM 1338 N N . ASP A 1 163 ? -6.817 5.945 18.734 1.00 91.75 163 ASP A N 1
ATOM 1339 C CA . ASP A 1 163 ? -7.529 4.676 18.856 1.00 91.75 163 ASP A CA 1
ATOM 1340 C C . ASP A 1 163 ? -7.988 4.150 17.487 1.00 91.75 163 ASP A C 1
ATOM 1342 O O . ASP A 1 163 ? -7.705 2.995 17.172 1.00 91.75 163 ASP A O 1
ATOM 1346 N N . ILE A 1 164 ? -8.531 5.018 16.618 1.00 93.81 164 ILE A N 1
ATOM 1347 C CA . ILE A 1 164 ? -8.834 4.690 15.211 1.00 93.81 164 ILE A CA 1
ATOM 1348 C C . ILE A 1 164 ? -7.583 4.162 14.504 1.00 93.81 164 ILE A C 1
ATOM 1350 O O . ILE A 1 164 ? -7.631 3.098 13.885 1.00 93.81 164 ILE A O 1
ATOM 1354 N N . TYR A 1 165 ? -6.449 4.862 14.629 1.00 93.81 165 TYR A N 1
ATOM 1355 C CA . TYR A 1 165 ? -5.185 4.397 14.054 1.00 93.81 165 TYR A CA 1
ATOM 1356 C C . TYR A 1 165 ? -4.818 2.996 14.566 1.00 93.81 165 TYR A C 1
ATOM 1358 O O . TYR A 1 165 ? -4.368 2.147 13.799 1.00 93.81 165 TYR A O 1
ATOM 1366 N N . GLY A 1 166 ? -5.026 2.729 15.859 1.00 92.06 166 GLY A N 1
ATOM 1367 C CA . GLY A 1 166 ? -4.762 1.421 16.464 1.00 92.06 166 GLY A CA 1
ATOM 1368 C C . GLY A 1 166 ? -5.617 0.309 15.897 1.00 92.06 166 GLY A C 1
ATOM 1369 O O . GLY A 1 166 ? -5.095 -0.753 15.553 1.00 92.06 166 GLY A O 1
ATOM 1370 N N . ASP A 1 167 ? -6.916 0.557 15.791 1.00 93.12 167 ASP A N 1
ATOM 1371 C CA . ASP A 1 167 ? -7.879 -0.406 15.270 1.00 93.12 167 ASP A CA 1
ATOM 1372 C C . ASP A 1 167 ? -7.609 -0.683 13.779 1.00 93.12 167 ASP A C 1
ATOM 1374 O O . ASP A 1 167 ? -7.648 -1.838 13.355 1.00 93.12 167 ASP A O 1
ATOM 1378 N N . VAL A 1 168 ? -7.199 0.327 12.999 1.00 94.75 168 VAL A N 1
ATOM 1379 C CA . VAL A 1 168 ? -6.728 0.128 11.616 1.00 94.75 168 VAL A CA 1
ATOM 1380 C C . VAL A 1 168 ? -5.436 -0.696 11.580 1.00 94.75 168 VAL A C 1
ATOM 1382 O O . VAL A 1 168 ? -5.360 -1.711 10.886 1.00 94.75 168 VAL A O 1
ATOM 1385 N N . TYR A 1 169 ? -4.410 -0.285 12.329 1.00 92.88 169 TYR A N 1
ATOM 1386 C CA . TYR A 1 169 ? -3.081 -0.900 12.286 1.00 92.88 169 TYR A CA 1
ATOM 1387 C C . TYR A 1 169 ? -3.107 -2.367 12.736 1.00 92.88 169 TYR A C 1
ATOM 1389 O O . TYR A 1 169 ? -2.470 -3.232 12.125 1.00 92.88 169 TYR A O 1
ATOM 1397 N N . SER A 1 170 ? -3.870 -2.657 13.792 1.00 92.19 170 SER A N 1
ATOM 1398 C CA . SER A 1 170 ? -4.084 -4.014 14.298 1.00 92.19 170 SER A CA 1
ATOM 1399 C C . SER A 1 170 ? -5.024 -4.826 13.407 1.00 92.19 170 SER A C 1
ATOM 1401 O O . SER A 1 170 ? -4.715 -5.980 13.111 1.00 92.19 170 SER A O 1
ATOM 1403 N N . GLY A 1 171 ? -6.115 -4.229 12.916 1.00 93.19 171 GLY A N 1
ATOM 1404 C CA . GLY A 1 171 ? -7.105 -4.889 12.063 1.00 93.19 171 GLY A CA 1
ATOM 1405 C C . GLY A 1 171 ? -6.561 -5.322 10.700 1.00 93.19 171 GLY A C 1
ATOM 1406 O O . GLY A 1 171 ? -7.009 -6.329 10.153 1.00 93.19 171 GLY A O 1
ATOM 1407 N N . LEU A 1 172 ? -5.560 -4.609 10.181 1.00 94.88 172 LEU A N 1
ATOM 1408 C CA . LEU A 1 172 ? -4.804 -4.994 8.984 1.00 94.88 172 LEU A CA 1
ATOM 1409 C C . LEU A 1 172 ? -3.579 -5.871 9.289 1.00 94.88 172 LEU A C 1
ATOM 1411 O O . LEU A 1 172 ? -2.859 -6.255 8.366 1.00 94.88 172 LEU A O 1
ATOM 1415 N N . CYS A 1 173 ? -3.319 -6.181 10.561 1.00 94.25 173 CYS A N 1
ATOM 1416 C CA . CYS A 1 173 ? -2.139 -6.918 11.014 1.00 94.25 173 CYS A CA 1
ATOM 1417 C C . CYS A 1 173 ? -0.826 -6.343 10.445 1.00 94.25 173 CYS A C 1
ATOM 1419 O O . CYS A 1 173 ? 0.090 -7.084 10.075 1.00 94.25 173 CYS A O 1
ATOM 1421 N N . LEU A 1 174 ? -0.718 -5.005 10.391 1.00 93.19 174 LEU A N 1
ATOM 1422 C CA . LEU A 1 174 ? 0.414 -4.315 9.759 1.00 93.19 174 LEU A CA 1
ATOM 1423 C C . LEU A 1 174 ? 1.747 -4.616 10.444 1.00 93.19 174 LEU A C 1
ATOM 1425 O O . LEU A 1 174 ? 2.782 -4.591 9.786 1.00 93.19 174 LEU A O 1
ATOM 1429 N N . ASN A 1 175 ? 1.732 -4.955 11.735 1.00 91.44 175 ASN A N 1
ATOM 1430 C CA . ASN A 1 175 ? 2.934 -5.377 12.449 1.00 91.44 175 ASN A CA 1
ATOM 1431 C C . ASN A 1 175 ? 3.528 -6.667 11.858 1.00 91.44 175 ASN A C 1
ATOM 1433 O O . ASN A 1 175 ? 4.700 -6.696 11.489 1.00 91.44 175 ASN A O 1
ATOM 1437 N N . ASN A 1 176 ? 2.699 -7.703 11.705 1.00 92.00 176 ASN A N 1
ATOM 1438 C CA . ASN A 1 176 ? 3.102 -8.990 11.132 1.00 92.00 176 ASN A CA 1
ATOM 1439 C C . ASN A 1 176 ? 3.507 -8.801 9.667 1.00 92.00 176 ASN A C 1
ATOM 1441 O O . ASN A 1 176 ? 4.510 -9.348 9.203 1.00 92.00 176 ASN A O 1
ATOM 1445 N N . TRP A 1 177 ? 2.768 -7.953 8.940 1.00 92.81 177 TRP A N 1
ATOM 1446 C CA . TRP A 1 177 ? 3.121 -7.592 7.575 1.00 92.81 177 TRP A CA 1
ATOM 1447 C C . TRP A 1 177 ? 4.529 -6.978 7.481 1.00 92.81 177 TRP A C 1
ATOM 1449 O O . TRP A 1 177 ? 5.342 -7.477 6.696 1.00 92.81 177 TRP A O 1
ATOM 1459 N N . LEU A 1 178 ? 4.811 -5.956 8.297 1.00 90.50 178 LEU A N 1
ATOM 1460 C CA . LEU A 1 178 ? 6.040 -5.158 8.291 1.00 90.50 178 LEU A CA 1
ATOM 1461 C C . LEU A 1 178 ? 7.290 -5.987 8.608 1.00 90.50 178 LEU A C 1
ATOM 1463 O O . LEU A 1 178 ? 8.330 -5.786 7.981 1.00 90.50 178 LEU A O 1
ATOM 1467 N N . TYR A 1 179 ? 7.184 -6.937 9.540 1.00 89.50 179 TYR A N 1
ATOM 1468 C CA . TYR A 1 179 ? 8.291 -7.823 9.918 1.00 89.50 179 TYR A CA 1
ATOM 1469 C C . TYR A 1 179 ? 8.381 -9.102 9.074 1.00 89.50 179 TYR A C 1
ATOM 1471 O O . TYR A 1 179 ? 9.210 -9.967 9.347 1.00 89.50 179 TYR A O 1
ATOM 1479 N N . GLY A 1 180 ? 7.580 -9.212 8.009 1.00 89.31 180 GLY A N 1
ATOM 1480 C CA . GLY A 1 180 ? 7.648 -10.341 7.081 1.00 89.31 180 GLY A CA 1
ATOM 1481 C C . GLY A 1 180 ? 7.081 -11.645 7.646 1.00 89.31 180 GLY A C 1
ATOM 1482 O O . GLY A 1 180 ? 7.343 -12.707 7.090 1.00 89.31 180 GLY A O 1
ATOM 1483 N N . GLU A 1 181 ? 6.296 -11.583 8.720 1.00 91.25 181 GLU A N 1
ATOM 1484 C CA . GLU A 1 181 ? 5.671 -12.755 9.331 1.00 91.25 181 GLU A CA 1
ATOM 1485 C C . GLU A 1 181 ? 4.525 -13.277 8.455 1.00 91.25 181 GLU A C 1
ATOM 1487 O O . GLU A 1 181 ? 3.856 -12.511 7.759 1.00 91.25 181 GLU A O 1
ATOM 1492 N N . GLU A 1 182 ? 4.306 -14.587 8.442 1.00 87.50 182 GLU A N 1
ATOM 1493 C CA . GLU A 1 182 ? 3.174 -15.187 7.733 1.00 87.50 182 GLU A CA 1
ATOM 1494 C C . GLU A 1 182 ? 1.892 -15.014 8.554 1.00 87.50 182 GLU A C 1
ATOM 1496 O O . GLU A 1 182 ? 1.844 -15.383 9.727 1.00 87.50 182 GLU A O 1
ATOM 1501 N N . ASP A 1 183 ? 0.840 -14.491 7.929 1.00 92.00 183 ASP A N 1
ATOM 1502 C CA . ASP A 1 183 ? -0.460 -14.281 8.558 1.00 92.00 183 ASP A CA 1
ATOM 1503 C C . ASP A 1 183 ? -1.576 -14.605 7.557 1.00 92.00 183 ASP A C 1
ATOM 1505 O O . ASP A 1 183 ? -1.457 -14.347 6.361 1.00 92.00 183 ASP A O 1
ATOM 1509 N N . ARG A 1 184 ? -2.674 -15.197 8.033 1.00 92.25 184 ARG A N 1
ATOM 1510 C CA . ARG A 1 184 ? -3.816 -15.570 7.182 1.00 92.25 184 ARG A CA 1
ATOM 1511 C C . ARG A 1 184 ? -4.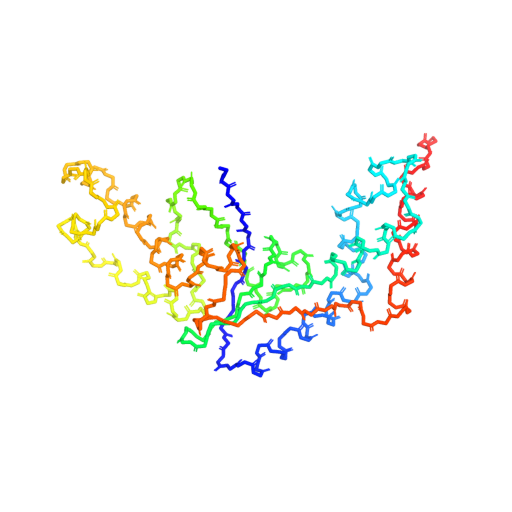723 -14.384 6.851 1.00 92.25 184 ARG A C 1
ATOM 1513 O O . ARG A 1 184 ? -5.568 -14.515 5.968 1.00 92.25 184 ARG A O 1
ATOM 1520 N N . THR A 1 185 ? -4.585 -13.269 7.565 1.00 93.25 185 THR A N 1
ATOM 1521 C CA . THR A 1 185 ? -5.401 -12.059 7.390 1.00 93.25 185 THR A CA 1
ATOM 1522 C C . THR A 1 185 ? -5.121 -11.330 6.082 1.00 93.25 185 THR A C 1
ATOM 1524 O O . THR A 1 185 ? -6.009 -10.650 5.567 1.00 93.25 185 THR A O 1
ATOM 1527 N N . PHE A 1 186 ? -3.930 -11.503 5.505 1.00 95.88 186 PHE A N 1
ATOM 1528 C CA . PHE A 1 186 ? -3.538 -10.833 4.272 1.00 95.88 186 PHE A CA 1
ATOM 1529 C C . PHE A 1 186 ? -2.813 -11.756 3.293 1.00 95.88 186 PHE A C 1
ATOM 1531 O O . PHE A 1 186 ? -2.283 -12.808 3.641 1.00 95.88 186 PHE A O 1
ATOM 1538 N N . ARG A 1 187 ? -2.757 -11.333 2.029 1.00 95.62 187 ARG A N 1
ATOM 1539 C CA . ARG A 1 187 ? -1.963 -11.969 0.972 1.00 95.62 187 ARG A CA 1
ATOM 1540 C C . ARG A 1 187 ? -1.008 -10.954 0.373 1.00 95.62 187 ARG A C 1
ATOM 1542 O O . ARG A 1 187 ? -1.438 -9.903 -0.098 1.00 95.62 187 ARG A O 1
ATOM 1549 N N . ARG A 1 188 ? 0.282 -11.285 0.362 1.00 95.19 188 ARG A N 1
ATOM 1550 C CA . ARG A 1 188 ? 1.324 -10.478 -0.280 1.00 95.19 188 ARG A CA 1
ATOM 1551 C C . ARG A 1 188 ? 1.475 -10.901 -1.732 1.00 95.19 188 ARG A C 1
ATOM 1553 O O . ARG A 1 188 ? 1.515 -12.094 -2.028 1.00 95.19 188 ARG A O 1
ATOM 1560 N N . PHE A 1 189 ? 1.620 -9.936 -2.624 1.00 95.81 189 PHE A N 1
ATOM 1561 C CA . PHE A 1 189 ? 2.089 -10.197 -3.977 1.00 95.81 189 PHE A CA 1
ATOM 1562 C C . PHE A 1 189 ? 2.829 -8.978 -4.516 1.00 95.81 189 PHE A C 1
ATOM 1564 O O . PHE A 1 189 ? 2.634 -7.856 -4.051 1.00 95.81 189 PHE A O 1
ATOM 1571 N N . SER A 1 190 ? 3.687 -9.209 -5.499 1.00 95.12 190 SER A N 1
ATOM 1572 C CA . SER A 1 190 ? 4.431 -8.144 -6.160 1.00 95.12 190 SER A CA 1
ATOM 1573 C C . SER A 1 190 ? 4.223 -8.240 -7.658 1.00 95.12 190 SER A C 1
ATOM 1575 O O . SER A 1 190 ? 4.119 -9.342 -8.198 1.00 95.12 190 SER A O 1
ATOM 1577 N N . MET A 1 191 ? 4.189 -7.092 -8.325 1.00 94.81 191 MET A N 1
ATOM 1578 C CA . MET A 1 191 ? 4.159 -7.029 -9.781 1.00 94.81 191 MET A CA 1
ATOM 1579 C C . MET A 1 191 ? 5.274 -6.123 -10.276 1.00 94.81 191 MET A C 1
ATOM 1581 O O . MET A 1 191 ? 5.378 -4.965 -9.873 1.00 94.81 191 MET A O 1
ATOM 1585 N N . ALA A 1 192 ? 6.118 -6.674 -11.144 1.00 93.19 192 ALA A N 1
ATOM 1586 C CA . ALA A 1 192 ? 7.115 -5.901 -11.861 1.00 93.19 192 ALA A CA 1
ATOM 1587 C C . ALA A 1 192 ? 6.443 -5.191 -13.043 1.00 93.19 192 ALA A C 1
ATOM 1589 O O . ALA A 1 192 ? 5.705 -5.810 -13.815 1.00 93.19 192 ALA A O 1
ATOM 1590 N N . ALA A 1 193 ? 6.683 -3.890 -13.169 1.00 92.44 193 ALA A N 1
ATOM 1591 C CA . ALA A 1 193 ? 6.295 -3.118 -14.343 1.00 92.44 193 ALA A CA 1
ATOM 1592 C C . ALA A 1 193 ? 7.248 -3.380 -15.521 1.00 92.44 193 ALA A C 1
ATOM 1594 O O . ALA A 1 193 ? 6.810 -3.448 -16.666 1.00 92.44 193 ALA A O 1
ATOM 1595 N N . LEU A 1 194 ? 8.538 -3.601 -15.239 1.00 92.00 194 LEU A N 1
ATOM 1596 C CA . LEU A 1 194 ? 9.518 -4.061 -16.227 1.00 92.00 194 LEU A CA 1
ATOM 1597 C C . LEU A 1 194 ? 9.386 -5.581 -16.368 1.00 92.00 194 LEU A C 1
ATOM 1599 O O . LEU A 1 194 ? 9.804 -6.327 -15.484 1.00 92.00 194 LEU A O 1
ATOM 1603 N N . GLN A 1 195 ? 8.759 -6.038 -17.450 1.00 88.62 195 GLN A N 1
ATOM 1604 C CA . GLN A 1 195 ? 8.382 -7.446 -17.634 1.00 88.62 195 GLN A CA 1
ATOM 1605 C C . GLN A 1 195 ? 9.356 -8.210 -18.536 1.00 88.62 195 GLN A C 1
ATOM 1607 O O . GLN A 1 195 ? 9.319 -9.438 -18.593 1.00 88.62 195 GLN A O 1
ATOM 1612 N N . SER A 1 196 ? 10.217 -7.489 -19.249 1.00 89.12 196 SER A N 1
ATOM 1613 C CA . SER A 1 196 ? 11.140 -8.036 -20.237 1.00 89.12 196 SER A CA 1
ATOM 1614 C C . SER A 1 196 ? 12.543 -7.446 -20.095 1.00 89.12 196 SER A C 1
ATOM 1616 O O . SER A 1 196 ? 12.756 -6.417 -19.447 1.00 89.12 196 SER A O 1
ATOM 1618 N N . THR A 1 197 ? 13.524 -8.101 -20.718 1.00 88.56 197 THR A N 1
ATOM 1619 C CA . THR A 1 197 ? 14.886 -7.560 -20.804 1.00 88.56 197 THR A CA 1
ATOM 1620 C C . THR A 1 197 ? 14.898 -6.259 -21.605 1.00 88.56 197 THR A C 1
ATOM 1622 O O . THR A 1 197 ? 15.632 -5.336 -21.266 1.00 88.56 197 THR A O 1
ATOM 1625 N N . GLU A 1 198 ? 14.049 -6.152 -22.622 1.00 90.62 198 GLU A N 1
ATOM 1626 C CA . GLU A 1 198 ? 13.873 -4.961 -23.442 1.00 90.62 198 GLU A CA 1
ATOM 1627 C C . GLU A 1 198 ? 13.394 -3.769 -22.607 1.00 90.62 198 GLU A C 1
ATOM 1629 O O . GLU A 1 198 ? 13.982 -2.691 -22.714 1.00 90.62 198 GLU A O 1
ATOM 1634 N N . ASP A 1 199 ? 12.399 -3.968 -21.733 1.00 90.12 199 ASP A N 1
ATOM 1635 C CA . ASP A 1 199 ? 11.906 -2.926 -20.820 1.00 90.12 199 ASP A CA 1
ATOM 1636 C C . ASP A 1 199 ? 13.033 -2.420 -19.909 1.00 90.12 199 ASP A C 1
ATOM 1638 O O . ASP A 1 199 ? 13.250 -1.212 -19.775 1.00 90.12 199 ASP A O 1
ATOM 1642 N N . LEU A 1 200 ? 13.799 -3.347 -19.321 1.00 90.69 200 LEU A N 1
ATOM 1643 C CA . LEU A 1 200 ? 14.923 -3.005 -18.453 1.00 90.69 200 LEU A CA 1
ATOM 1644 C C . LEU A 1 200 ? 16.006 -2.230 -19.213 1.00 90.69 200 LEU A C 1
ATOM 1646 O O . LEU A 1 200 ? 16.472 -1.196 -18.739 1.00 90.69 200 LEU A O 1
ATOM 1650 N N . MET A 1 201 ? 16.366 -2.675 -20.419 1.00 89.56 201 MET A N 1
ATOM 1651 C CA . MET A 1 201 ? 17.346 -1.982 -21.257 1.00 89.56 201 MET A CA 1
ATOM 1652 C C . MET A 1 201 ? 16.876 -0.577 -21.657 1.00 89.56 201 MET A C 1
ATOM 1654 O O . MET A 1 201 ? 17.699 0.336 -21.759 1.00 89.56 201 MET A O 1
ATOM 1658 N N . MET A 1 202 ? 15.576 -0.377 -21.901 1.00 90.56 202 MET A N 1
ATOM 1659 C CA . MET A 1 202 ? 15.022 0.954 -22.169 1.00 90.56 202 MET A CA 1
ATOM 1660 C C . MET A 1 202 ? 15.128 1.861 -20.940 1.00 90.56 202 MET A C 1
ATOM 1662 O O . MET A 1 202 ? 15.620 2.985 -21.067 1.00 90.56 202 MET A O 1
ATOM 1666 N N . ALA A 1 203 ? 14.742 1.368 -19.761 1.00 91.06 203 ALA A N 1
ATOM 1667 C CA . ALA A 1 203 ? 14.846 2.109 -18.506 1.00 91.06 203 ALA A CA 1
ATOM 1668 C C . ALA A 1 203 ? 16.305 2.477 -18.172 1.00 91.06 203 ALA A C 1
ATOM 1670 O O . ALA A 1 203 ? 16.594 3.623 -17.833 1.00 91.06 203 ALA A O 1
ATOM 1671 N N . GLU A 1 204 ? 17.250 1.549 -18.356 1.00 90.00 204 GLU A N 1
ATOM 1672 C CA . GLU A 1 204 ? 18.683 1.800 -18.153 1.00 90.00 204 GLU A CA 1
ATOM 1673 C C . GLU A 1 204 ? 19.232 2.860 -19.110 1.00 90.00 204 GLU A C 1
ATOM 1675 O O . GLU A 1 204 ? 19.995 3.741 -18.704 1.00 90.00 204 GLU A O 1
ATOM 1680 N N . ARG A 1 205 ? 18.859 2.797 -20.394 1.00 89.56 205 ARG A N 1
ATOM 1681 C CA . ARG A 1 205 ? 19.263 3.811 -21.380 1.00 89.56 205 ARG A CA 1
ATOM 1682 C C . ARG A 1 205 ? 18.722 5.184 -21.007 1.00 89.56 205 ARG A C 1
ATOM 1684 O O . ARG A 1 205 ? 19.459 6.164 -21.118 1.00 89.56 205 ARG A O 1
ATOM 1691 N N . LEU A 1 206 ? 17.471 5.246 -20.554 1.00 90.62 206 LEU A N 1
ATOM 1692 C CA . LEU A 1 206 ? 16.839 6.484 -20.124 1.00 90.62 206 LEU A CA 1
ATOM 1693 C C . LEU A 1 206 ? 17.552 7.075 -18.903 1.00 90.62 206 LEU A C 1
ATOM 1695 O O . LEU A 1 206 ? 17.997 8.221 -18.972 1.00 90.62 206 LEU A O 1
ATOM 1699 N N . ALA A 1 207 ? 17.769 6.277 -17.854 1.00 89.31 207 ALA A N 1
ATOM 1700 C CA . ALA A 1 207 ? 18.504 6.692 -16.658 1.00 89.31 207 ALA A CA 1
ATOM 1701 C C . ALA A 1 207 ? 19.902 7.225 -17.008 1.00 89.31 207 ALA A C 1
ATOM 1703 O O . ALA A 1 207 ? 20.251 8.346 -16.649 1.00 89.31 207 ALA A O 1
ATOM 1704 N N . ARG A 1 208 ? 20.673 6.486 -17.820 1.00 86.56 208 ARG A N 1
ATOM 1705 C CA . ARG A 1 208 ? 22.008 6.924 -18.268 1.00 86.56 208 ARG A CA 1
ATOM 1706 C C . ARG A 1 208 ? 21.971 8.223 -19.070 1.00 86.56 208 ARG A C 1
ATOM 1708 O O . ARG A 1 208 ? 22.897 9.024 -18.963 1.00 86.56 208 ARG A O 1
ATOM 1715 N N . SER A 1 209 ? 20.949 8.421 -19.905 1.00 88.62 209 SER A N 1
ATOM 1716 C CA . SER A 1 209 ? 20.813 9.662 -20.674 1.00 88.62 209 SER A CA 1
ATOM 1717 C C . SER A 1 209 ? 20.573 10.868 -19.764 1.00 88.62 209 SER A C 1
ATOM 1719 O O . SER A 1 209 ? 21.221 11.892 -19.957 1.00 88.62 209 SER A O 1
ATOM 1721 N N . MET A 1 210 ? 19.753 10.708 -18.721 1.00 88.75 210 MET A N 1
ATOM 1722 C CA . MET A 1 210 ? 19.494 11.746 -17.719 1.00 88.75 210 MET A CA 1
ATOM 1723 C C . MET A 1 210 ? 20.733 12.067 -16.881 1.00 88.75 210 MET A C 1
ATOM 1725 O O . MET A 1 210 ? 21.043 13.240 -16.693 1.00 88.75 2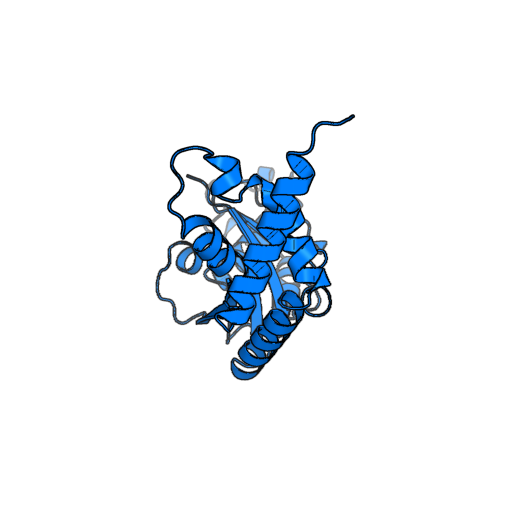10 MET A O 1
ATOM 1729 N N . CYS A 1 211 ? 21.498 11.058 -16.444 1.00 83.50 211 CYS A N 1
ATOM 1730 C CA . CYS A 1 211 ? 22.751 11.295 -15.712 1.00 83.50 211 CYS A CA 1
ATOM 1731 C C . CYS A 1 211 ? 23.715 12.181 -16.516 1.00 83.50 211 CYS A C 1
ATOM 1733 O O . CYS A 1 211 ? 24.261 13.150 -15.997 1.00 83.50 211 CYS A O 1
ATOM 1735 N N . ARG A 1 212 ? 23.865 11.900 -17.818 1.00 82.50 212 ARG A N 1
ATOM 1736 C CA . ARG A 1 212 ? 24.733 12.683 -18.712 1.00 82.50 212 ARG A CA 1
ATOM 1737 C C . ARG A 1 212 ? 24.266 14.122 -18.907 1.00 82.50 212 ARG A C 1
ATOM 1739 O O . ARG A 1 212 ? 25.086 14.977 -19.222 1.00 82.50 212 ARG A O 1
ATOM 1746 N N . GLU A 1 213 ? 22.967 14.393 -18.803 1.00 82.06 213 GLU A N 1
ATOM 1747 C CA . GLU A 1 213 ? 22.442 15.761 -18.879 1.00 82.06 213 GLU A CA 1
ATOM 1748 C C . GLU A 1 213 ? 22.799 16.575 -17.632 1.00 82.06 213 GLU A C 1
ATOM 1750 O O . GLU A 1 213 ? 23.090 17.760 -17.762 1.00 82.06 213 GLU A O 1
ATOM 1755 N N . ILE A 1 214 ? 22.864 15.935 -16.462 1.00 74.88 214 ILE A N 1
ATOM 1756 C CA . ILE A 1 214 ? 23.272 16.564 -15.196 1.00 74.88 214 ILE A CA 1
ATOM 1757 C C . ILE A 1 214 ? 24.780 16.831 -15.156 1.00 74.88 214 ILE A C 1
ATOM 1759 O O . ILE A 1 214 ? 25.216 17.850 -14.630 1.00 74.88 214 ILE A O 1
ATOM 1763 N N . GLU A 1 215 ? 25.585 15.945 -15.741 1.00 66.75 215 GLU A N 1
ATOM 1764 C CA . GLU A 1 215 ? 27.046 16.084 -15.796 1.00 66.75 215 GLU A CA 1
ATOM 1765 C C . GLU A 1 215 ? 27.534 17.148 -16.798 1.00 66.75 215 GLU A C 1
ATOM 1767 O O . GLU A 1 215 ? 28.726 17.467 -16.824 1.00 66.75 215 GLU A O 1
ATOM 1772 N N . LYS A 1 216 ? 26.654 17.719 -17.636 1.00 59.12 216 LYS A N 1
ATOM 1773 C CA . LYS A 1 216 ? 27.049 18.803 -18.544 1.00 59.12 216 LYS A CA 1
ATOM 1774 C C . LYS A 1 216 ? 27.346 20.073 -17.735 1.00 59.12 216 LYS A C 1
ATOM 1776 O O . LYS A 1 216 ? 26.450 20.574 -17.058 1.00 59.12 216 LYS A O 1
ATOM 1781 N N . PRO A 1 217 ? 28.563 20.642 -17.828 1.00 47.50 217 PRO A N 1
ATOM 1782 C CA . PRO A 1 217 ? 28.855 21.910 -17.177 1.00 47.50 217 PRO A CA 1
ATOM 1783 C C . PRO A 1 217 ? 27.944 22.999 -17.752 1.00 47.50 217 PRO A C 1
ATOM 1785 O O . PRO A 1 217 ? 27.775 23.091 -18.970 1.00 47.50 217 PRO A O 1
ATOM 1788 N N . ILE A 1 218 ? 27.361 23.811 -16.868 1.00 51.69 218 ILE A N 1
ATOM 1789 C CA . ILE A 1 218 ? 26.630 25.026 -17.239 1.00 51.69 218 ILE A CA 1
ATOM 1790 C C . ILE A 1 218 ? 27.640 25.936 -17.948 1.00 51.69 218 ILE A C 1
ATOM 1792 O O . ILE A 1 218 ? 28.569 26.435 -17.313 1.00 51.69 218 ILE A O 1
ATOM 1796 N N . SER A 1 219 ? 27.506 26.055 -19.270 1.00 43.19 219 SER A N 1
ATOM 1797 C CA . SER A 1 219 ? 28.325 26.920 -20.128 1.00 43.19 219 SER A CA 1
ATOM 1798 C C . SER A 1 219 ? 27.946 28.383 -19.982 1.00 43.19 219 SER A C 1
ATOM 1800 O O . SER A 1 219 ? 26.719 28.638 -20.042 1.00 43.19 219 SER A O 1
#

Foldseek 3Di:
DKDKFKKFKFAAQDVVSLVVLQVVLLQLCLPPVLLLLLCLVCLCVQCCNVVVPDDDPCSNLVVSQVSQKWKWKAFNVQRMIMTGDQACVSSVNCVGTPGIDMDMDDDQQLDDLVSFDPNRVSLVVLLVVLVPADLVNLCPDPVCVPPDSVNCVVVVSSSSRSVSSVCVCVQQVVVCVVVVHDDPRMDMDMDGSQPDPVSSVVSVVSSVVVVVVVPDPPD

Secondary structure (DSSP, 8-state):
---EEEEEEEE-S-HHHHHHHHHHHHHHHHSHHHHHHHHHHTGGG-HHHHHTTS--TTHHHHHHHHHTEEEEEEETTTTEEEEE-S-TTTTT-TTT---EEEEESSS-----GGGS-TTSHHHHHHHHHHHT--HHHHTTSGGGTT--HHHHHHTHHHHHHHHHHHHHHHHTTHHHHHTT---TT-EEEEEES--SHHHHHHHHHHHHHHHHHHTS---

=== Feature glossary ===
Legend for the data blocks above and below:

— What the protein is —

The amino-acid sequence is the protein's primary structure: the linear order of residues from the N-terminus to the C-terminus, written in one-letter code. Everything else here — the 3D coordinates, the secondary structure, the domain annotations — is ultimately a consequence of this string.

Functional annotations link the protein to curated databases. InterPro entries identify conserved domains and families by matching the sequence against member-database signatures (Pfam, PROSITE, CDD, …). Gene Ontology (GO) terms describe molecular function, biological process, and cellular component in a controlled vocabulary. CATH places the structure in a hierarchical fold classification (Class/Architecture/Topology/Homologous-superfamily). The organism is the source species.

— Where its atoms are —

Atomic coordinates in PDBx/mmCIF format — the same representation the Protein Data Bank distributes. Each line of the _atom_site loop places one backbone atom in Cartesian space (units: ångströms, origin: arbitrary).

The six renders are orthographic views along the three Cartesian axes in both directions. Representation (cartoon, sticks, or surface) and color scheme (sequence-rainbow or by-chain) vary across proteins so the training set covers all the common visualization conventions.

— Local backbone conformation —

Eight-state secondary structure (DSSP): H is the canonical α-helix, G the tighter 3₁₀-helix, I the wider π-helix; E/B are β-structure, T and S are turns and bends, and '-' is everything else. DSSP derives these from the pattern of main-chain N–H···O=C hydrogen bonds, not from the sequence.

Three-state secondary structure (P-SEA) collapses the eight DSSP classes into helix (a), strand (b), and coil (c). P-SEA assigns these from Cα geometry alone — distances and angles — without requiring backbone oxygens, so it works on any Cα trace.

φ (phi) and ψ (psi) are the two rotatable backbone dihedrals per res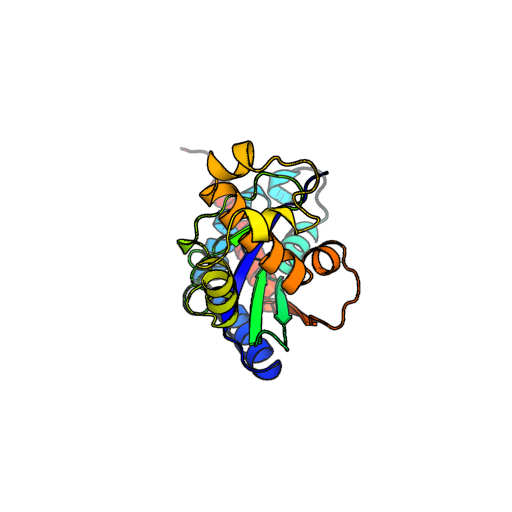idue: φ is the C(i-1)–N–Cα–C torsion, ψ is the N–Cα–C–N(i+1) torsion, both in degrees on (−180°, 180°]. α-helical residues cluster near (−60°, −45°); β-strand residues near (−120°, +130°). A Ramachandran plot is simply a scatter of (φ, ψ) for every residue.

— Global shape and packing —

The geometric summary reports three shape descriptors. Rg (radius of gyration) measures how spread out the Cα atoms are about their centre of mass; compact globular proteins have small Rg, elongated or unfolded ones large. Cα contacts (<8 Å, |i−j|>4) count long-range residue pairs in spatial proximity — high for tightly packed folds, near zero for rods or random coil. The bounding-box extents give the protein's footprint along x, y, z in Å.

SASA measures how much of the protein is reachable by solvent. It is computed by rolling a water-sized probe over the atomic surface and summing the exposed area (Å²). Per-residue SASA distinguishes core (buried, low SASA) from surface (exposed, high SASA) residues; total SASA is a whole-molecule size measure.

Plot images: a contact map (which residues are close in 3D, as an N×N binary image), a Ramachandran scatter (backbone torsion angles, revealing secondary-structure composition at a glance), and — for AlphaFold structures — a PAE heatmap (pairwise prediction confidence).

— Structural neighborhood —

A 3Di character summarizes, for each residue, the relative orientation of the Cα frame of its nearest spatial neighbor. Because it encodes fold topology rather than chemistry, 3Di alignments detect remote structural similarity that sequence alignment misses.

The Foldseek neighbor list gives the closest experimentally determined structures in the PDB, ranked by structural alignment. TM-score near 1 means near-identical fold; near 0.3 means only rough topology match. This is how one finds what a novel AlphaFold prediction most resembles in the solved-structure universe.

— Confidence and disorder —

For AlphaFold models, the B-factor field carries pLDDT — the model's own estimate of local accuracy on a 0–100 scale. Regions with pLDDT<50 should be treated as essentially unmodeled; they often correspond to intrinsically disordered segments.

Crystallographic B-factors measure how much each atom's electron density is smeared out, in Å². They rise in mobile loops and surface residues and fall in the buried interior. In AlphaFold models this column is repurposed to hold pLDDT instead.

Predicted Aligned Error (PAE) is an AlphaFold confidence matrix: entry (i, j) is the expected error in the position of residue j, in ångströms, when the prediction is superimposed on the true structure at residue i. Low PAE within a block of residues means that block is internally rigid and well-predicted; high PAE between two blocks means their relative placement is uncertain even if each block individually is confident.